Protein AF-A0A959WGI6-F1 (afdb_monomer)

Nearest PDB structures (foldseek):
  8q56-assembly1_A-2  TM=5.974E-01  e=1.767E-02  Salmonella enterica subsp. enterica serovar Typhimurium str. D23580
  8c45-assembly1_A  TM=4.792E-01  e=1.168E-02  Salmonella enterica subsp. enterica serovar Typhimurium str. D23580
  8c45-assembly2_B  TM=5.340E-01  e=5.759E-02  Salmonella enterica subsp. enterica serovar Typhimurium str. D23580
  8cxu-assembly3_C  TM=6.341E-01  e=1.040E-01  Clostridioides difficile 630
  6dxq-assembly1_A  TM=2.602E-01  e=3.395E+00  Sphingobium sp. SYK-6

Secondary structure (DSSP, 8-state):
------------HHHHHTTS--S--PPPHHHHHHHHTTS-GGGGT-TT--EEEEEESS-HHHHHHHHHIIIIITTTT---HHHHHHHIIIIIEEEEESSHHHHHHHHHHHHSSSSTTSTTSSS--SSSSTT--B------B-TTSBBTTT--BGGG---TTS-----TTTTTS-S-GGGTTPPP--

pLDDT: mean 88.5, std 12.28, range [43.28, 98.62]

Structure (mmCIF, N/CA/C/O backbone):
data_AF-A0A959WGI6-F1
#
_entry.id   AF-A0A959WGI6-F1
#
loop_
_atom_site.group_PDB
_atom_site.id
_atom_site.type_symbol
_atom_site.label_atom_id
_atom_site.label_alt_id
_atom_site.label_comp_id
_atom_site.label_asym_id
_atom_site.label_entity_id
_atom_site.label_seq_id
_atom_site.pdbx_PDB_ins_code
_atom_site.Cartn_x
_atom_site.Cartn_y
_atom_site.Cartn_z
_atom_site.occupancy
_atom_site.B_iso_or_equiv
_atom_site.auth_seq_id
_atom_site.auth_comp_id
_atom_site.auth_asym_id
_atom_site.auth_atom_id
_atom_site.pdbx_PDB_model_num
ATOM 1 N N . MET A 1 1 ? -35.295 33.848 7.582 1.00 43.28 1 MET A N 1
ATOM 2 C CA . MET A 1 1 ? -34.590 32.823 6.781 1.00 43.28 1 MET A CA 1
ATOM 3 C C . MET A 1 1 ? -33.101 33.020 7.003 1.00 43.28 1 MET A C 1
ATOM 5 O O . MET A 1 1 ? -32.603 34.093 6.698 1.00 43.28 1 MET A O 1
ATOM 9 N N . SER A 1 2 ? -32.430 32.058 7.640 1.00 48.44 2 SER A N 1
ATOM 10 C CA . SER A 1 2 ? -30.968 32.084 7.795 1.00 48.44 2 SER A CA 1
ATOM 11 C C . SER A 1 2 ? -30.330 31.755 6.438 1.00 48.44 2 SER A C 1
ATOM 13 O O . SER A 1 2 ? -30.816 30.819 5.797 1.00 48.44 2 SER A O 1
ATOM 15 N N . PRO A 1 3 ? -29.300 32.481 5.968 1.00 57.28 3 PRO A N 1
ATOM 16 C CA . PRO A 1 3 ? -28.619 32.123 4.734 1.00 57.28 3 PRO A CA 1
ATOM 17 C C . PRO A 1 3 ? -27.955 30.756 4.913 1.00 57.28 3 PRO A C 1
ATOM 19 O O . PRO A 1 3 ? -27.225 30.529 5.881 1.00 57.28 3 PRO A O 1
ATOM 22 N N . ILE A 1 4 ? -28.208 29.842 3.978 1.00 58.09 4 ILE A N 1
ATOM 23 C CA . ILE A 1 4 ? -27.469 28.585 3.873 1.00 58.09 4 ILE A CA 1
ATOM 24 C C . ILE A 1 4 ? -26.010 28.976 3.611 1.00 58.09 4 ILE A C 1
ATOM 26 O O . ILE A 1 4 ? -25.693 29.520 2.558 1.00 58.09 4 ILE A O 1
ATOM 30 N N . LYS A 1 5 ? -25.125 28.760 4.592 1.00 55.91 5 LYS A N 1
ATOM 31 C CA . LYS A 1 5 ? -23.677 28.863 4.382 1.00 55.91 5 LYS A CA 1
ATOM 32 C C . LYS A 1 5 ? -23.308 27.833 3.319 1.00 55.91 5 LYS A C 1
ATOM 34 O O . LYS A 1 5 ? -23.363 26.636 3.601 1.00 55.91 5 LYS A O 1
ATOM 39 N N . GLU A 1 6 ? -22.934 28.286 2.124 1.00 58.69 6 GLU A N 1
ATOM 40 C CA . GLU A 1 6 ? -22.247 27.439 1.152 1.00 58.69 6 GLU A CA 1
ATOM 41 C C . GLU A 1 6 ? -21.068 26.767 1.863 1.00 58.69 6 GLU A C 1
ATOM 43 O O . GLU A 1 6 ? -20.186 27.433 2.419 1.00 58.69 6 GLU A O 1
ATOM 48 N N . ARG A 1 7 ? -21.077 25.431 1.919 1.00 58.78 7 ARG A N 1
ATOM 49 C CA . ARG A 1 7 ? -19.909 24.677 2.370 1.00 58.78 7 ARG A CA 1
ATOM 50 C C . ARG A 1 7 ? -18.806 24.957 1.357 1.00 58.78 7 ARG A C 1
ATOM 52 O O . ARG A 1 7 ? -18.870 24.474 0.233 1.00 58.78 7 ARG A O 1
ATOM 59 N N . LYS A 1 8 ? -17.815 25.755 1.755 1.00 60.84 8 LYS A N 1
ATOM 60 C CA . LYS A 1 8 ? -16.589 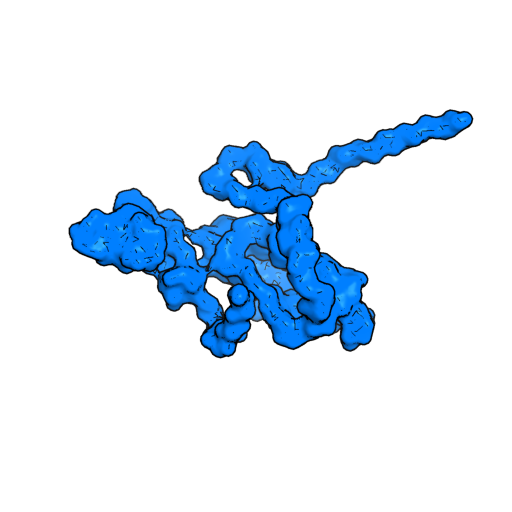25.969 0.982 1.00 60.84 8 LYS A CA 1
ATOM 61 C C . LYS A 1 8 ? -16.004 24.588 0.672 1.00 60.84 8 LYS A C 1
ATOM 63 O O . LYS A 1 8 ? -15.672 23.859 1.605 1.00 60.84 8 LYS A O 1
ATOM 68 N N . HIS A 1 9 ? -15.955 24.208 -0.603 1.00 73.75 9 HIS A N 1
ATOM 69 C CA . HIS A 1 9 ? -15.339 22.951 -1.012 1.00 73.75 9 HIS A CA 1
ATOM 70 C C . HIS A 1 9 ? -13.854 23.009 -0.636 1.00 73.75 9 HIS A C 1
ATOM 72 O O . HIS A 1 9 ? -13.129 23.892 -1.096 1.00 73.75 9 HIS A O 1
ATOM 78 N N . VAL A 1 10 ? -13.438 22.123 0.269 1.00 76.75 10 VAL A N 1
ATOM 79 C CA . VAL A 1 10 ? -12.030 21.894 0.593 1.00 76.75 10 VAL A CA 1
ATOM 80 C C . VAL A 1 10 ? -11.628 20.660 -0.213 1.00 76.75 10 VAL A C 1
ATOM 82 O O . VAL A 1 10 ? -12.142 19.585 0.102 1.00 76.75 10 VAL A O 1
ATOM 85 N N . PRO A 1 11 ? -10.814 20.811 -1.272 1.00 76.75 11 PRO A N 1
ATOM 86 C CA . PRO A 1 11 ? -10.433 19.690 -2.126 1.00 76.75 11 PRO A CA 1
ATOM 87 C C . PRO A 1 11 ? -9.599 18.674 -1.340 1.00 76.75 11 PRO A C 1
ATOM 89 O O . PRO A 1 11 ? -8.846 19.050 -0.433 1.00 76.75 11 PRO A O 1
ATOM 92 N N . ASP A 1 12 ? -9.734 17.388 -1.673 1.00 83.31 12 ASP A N 1
ATOM 93 C CA . ASP A 1 12 ? -8.864 16.353 -1.104 1.00 83.31 12 ASP A CA 1
ATOM 94 C C . ASP A 1 12 ? -7.430 16.602 -1.596 1.00 83.31 12 ASP A C 1
ATOM 96 O O . ASP A 1 12 ? -7.201 16.923 -2.763 1.00 83.31 12 ASP A O 1
ATOM 100 N N . ILE A 1 13 ? -6.434 16.444 -0.723 1.00 83.06 13 ILE A N 1
ATOM 101 C CA . ILE A 1 13 ? -5.033 16.635 -1.110 1.00 83.06 13 ILE A CA 1
ATOM 102 C C . ILE A 1 13 ? -4.627 15.716 -2.273 1.00 83.06 13 ILE A C 1
ATOM 104 O O . ILE A 1 13 ? -3.807 16.109 -3.100 1.00 83.06 13 ILE A O 1
ATOM 108 N N . LEU A 1 14 ? -5.233 14.528 -2.387 1.00 81.19 14 LEU A N 1
ATOM 109 C CA . LEU A 1 14 ? -4.997 13.617 -3.506 1.00 81.19 14 LEU A CA 1
ATOM 110 C C . LEU A 1 14 ? -5.606 14.125 -4.822 1.00 81.19 14 LEU A C 1
ATOM 112 O O . LEU A 1 14 ? -5.062 13.831 -5.884 1.00 81.19 14 LEU A O 1
ATOM 116 N N . GLU A 1 15 ? -6.673 14.929 -4.774 1.00 77.56 15 GLU A N 1
ATOM 117 C CA . GLU A 1 15 ? -7.192 15.633 -5.957 1.00 77.56 15 GLU A CA 1
ATOM 118 C C . GLU A 1 15 ? -6.230 16.741 -6.396 1.00 77.56 15 GLU A C 1
ATOM 120 O O . GLU A 1 15 ? -6.020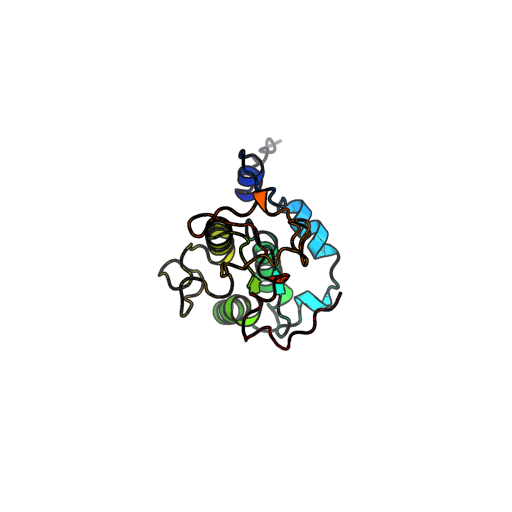 16.938 -7.590 1.00 77.56 15 GLU A O 1
ATOM 125 N N . CYS A 1 16 ? -5.593 17.432 -5.445 1.00 76.38 16 CYS A N 1
ATOM 126 C CA . CYS A 1 16 ? -4.574 18.434 -5.752 1.00 76.38 16 CYS A CA 1
ATOM 127 C C . CYS A 1 16 ? -3.298 17.814 -6.342 1.00 76.38 16 CYS A C 1
ATOM 129 O O . CYS A 1 16 ? -2.725 18.387 -7.265 1.00 76.38 16 CYS A O 1
ATOM 131 N N . LEU A 1 17 ? -2.861 16.646 -5.852 1.00 70.56 17 LEU A N 1
ATOM 132 C CA . LEU A 1 17 ? -1.713 15.926 -6.422 1.00 70.56 17 LEU A CA 1
ATOM 133 C C . LEU A 1 17 ? -1.952 15.536 -7.884 1.00 70.56 17 LEU A C 1
ATOM 135 O O . LEU A 1 17 ? -1.034 15.645 -8.688 1.00 70.56 17 LEU A O 1
ATOM 139 N N . ALA A 1 18 ? -3.183 15.157 -8.241 1.00 64.81 18 ALA A N 1
ATOM 140 C CA . ALA A 1 18 ? -3.557 14.844 -9.621 1.00 64.81 18 ALA A CA 1
ATOM 141 C C . ALA A 1 18 ? -3.440 16.032 -10.586 1.00 64.81 18 ALA A C 1
ATOM 143 O O . ALA A 1 18 ? -3.401 15.840 -11.797 1.00 64.81 18 ALA A O 1
ATOM 144 N N . GLN A 1 19 ? -3.410 17.258 -10.060 1.00 61.88 19 GLN A N 1
ATOM 145 C CA . GLN A 1 19 ? -3.314 18.487 -10.848 1.00 61.88 19 GLN A CA 1
ATOM 146 C C . GLN A 1 19 ? -1.874 19.000 -10.982 1.00 61.88 19 GLN A C 1
ATOM 148 O O . GLN A 1 19 ? -1.639 19.977 -11.694 1.00 61.88 19 GLN A O 1
ATOM 153 N N . LEU A 1 20 ? -0.907 18.375 -10.303 1.00 64.38 20 LEU A N 1
ATOM 154 C CA . LEU A 1 20 ? 0.506 18.704 -10.456 1.00 64.38 20 LEU A CA 1
ATOM 155 C C . LEU A 1 20 ? 1.050 18.100 -11.753 1.00 64.38 20 LEU A C 1
ATOM 157 O O . LEU A 1 20 ? 0.663 17.009 -12.159 1.00 64.38 20 LEU A O 1
ATOM 161 N N . SER A 1 21 ? 1.972 18.808 -12.408 1.00 55.66 21 SER A N 1
ATOM 162 C CA . SER A 1 21 ? 2.694 18.269 -13.561 1.00 55.66 21 SER A CA 1
ATOM 163 C C . SER A 1 21 ? 3.649 17.169 -13.096 1.00 55.66 21 SER A C 1
ATOM 165 O O . SER A 1 21 ? 4.752 17.453 -12.634 1.00 55.66 21 SER A O 1
ATOM 167 N N . SER A 1 22 ? 3.205 15.923 -13.198 1.00 67.12 22 SER A N 1
ATOM 168 C CA . SER A 1 22 ? 4.005 14.723 -12.968 1.00 67.12 22 SER A CA 1
ATOM 169 C C . SER A 1 22 ? 3.782 13.718 -14.090 1.00 67.12 22 SER A C 1
ATOM 171 O O . SER A 1 22 ? 2.708 13.688 -14.686 1.00 67.12 22 SER A O 1
ATOM 173 N N . ASP A 1 23 ? 4.768 12.850 -14.316 1.00 68.75 23 ASP A N 1
ATOM 174 C CA . ASP A 1 23 ? 4.607 11.666 -15.175 1.00 68.75 23 ASP A CA 1
ATOM 175 C C . ASP A 1 23 ? 3.624 10.647 -14.556 1.00 68.75 23 ASP A C 1
ATOM 177 O O . ASP A 1 23 ? 3.128 9.742 -15.223 1.00 68.75 23 ASP A O 1
ATOM 181 N N . GLU A 1 24 ? 3.304 10.823 -13.270 1.00 77.06 24 GLU A N 1
ATOM 182 C CA . GLU A 1 24 ? 2.307 10.050 -12.544 1.00 77.06 24 GLU A CA 1
ATOM 183 C C . GLU A 1 24 ? 0.892 10.571 -12.793 1.00 77.06 24 GLU A C 1
ATOM 185 O O . GLU A 1 24 ? 0.613 11.759 -12.620 1.00 77.06 24 GLU A O 1
ATOM 190 N N . VAL A 1 25 ? -0.028 9.656 -13.105 1.00 78.12 25 VAL A N 1
ATOM 191 C CA . VAL A 1 25 ? -1.468 9.929 -13.197 1.00 78.12 25 VAL A CA 1
ATOM 192 C C . VAL A 1 25 ? -2.162 9.264 -12.004 1.00 78.12 25 VAL A C 1
ATOM 194 O O . VAL A 1 25 ? -2.453 8.064 -12.056 1.00 78.12 25 VAL A O 1
ATOM 197 N N . PRO A 1 26 ? -2.385 9.981 -10.887 1.00 80.44 26 PRO A N 1
ATOM 198 C CA . PRO A 1 26 ? -3.047 9.403 -9.726 1.00 80.44 26 PRO A CA 1
ATOM 199 C C . PRO A 1 26 ? -4.563 9.308 -9.937 1.00 80.44 26 PRO A C 1
ATOM 201 O O . PRO A 1 26 ? -5.208 10.217 -10.462 1.00 80.44 26 PRO A O 1
ATOM 204 N N . THR A 1 27 ? -5.146 8.209 -9.465 1.00 85.38 27 THR A N 1
ATOM 205 C CA . THR A 1 27 ? -6.595 7.993 -9.468 1.00 85.38 27 THR A CA 1
ATOM 206 C C . THR A 1 27 ? -7.281 8.954 -8.484 1.00 85.38 27 THR A C 1
ATOM 208 O O . THR A 1 27 ? -6.894 8.995 -7.312 1.00 85.38 27 THR A O 1
ATOM 211 N N . PRO A 1 28 ? -8.315 9.710 -8.900 1.00 89.56 28 PRO A N 1
ATOM 212 C CA . PRO A 1 28 ? -9.076 10.555 -7.984 1.00 89.56 28 PRO A CA 1
ATOM 213 C C . PRO A 1 28 ? -9.810 9.734 -6.906 1.00 89.56 28 PRO A C 1
ATOM 215 O O . PRO A 1 28 ? -10.327 8.659 -7.222 1.00 89.56 28 PRO A O 1
ATOM 218 N N . PRO A 1 29 ? -9.966 10.242 -5.665 1.00 91.31 29 PRO A N 1
ATOM 219 C CA . PRO A 1 29 ? -10.659 9.527 -4.586 1.00 91.31 29 PRO A CA 1
ATOM 220 C C . PRO A 1 29 ? -12.083 9.084 -4.925 1.00 91.31 29 PRO A C 1
ATOM 222 O O . PRO A 1 29 ? -12.511 8.012 -4.500 1.00 91.31 29 PRO A O 1
ATOM 225 N N . LYS A 1 30 ? -12.816 9.891 -5.702 1.00 92.44 30 LYS A N 1
ATOM 226 C CA . LYS A 1 30 ? -14.159 9.533 -6.168 1.00 92.44 30 LYS A CA 1
ATOM 227 C C . LYS A 1 30 ? -14.129 8.284 -7.050 1.00 92.44 30 LYS A C 1
ATOM 229 O O . LYS A 1 30 ? -14.847 7.340 -6.766 1.00 92.44 30 LYS A O 1
ATOM 234 N N . LEU A 1 31 ? -13.258 8.263 -8.061 1.00 93.75 31 LEU A N 1
ATOM 235 C CA . LEU A 1 31 ? -13.136 7.124 -8.971 1.00 93.75 31 LEU A CA 1
ATOM 236 C C . LEU A 1 31 ? -12.668 5.863 -8.233 1.00 93.75 31 LEU A C 1
ATOM 238 O O . LEU A 1 31 ? -13.173 4.779 -8.499 1.00 93.75 31 LEU A O 1
ATOM 242 N N . ALA A 1 32 ? -11.745 6.004 -7.276 1.00 95.56 32 ALA A N 1
ATOM 243 C CA . ALA A 1 32 ? -11.327 4.883 -6.441 1.00 95.56 32 ALA A CA 1
ATOM 244 C C . ALA A 1 32 ? -12.509 4.295 -5.651 1.00 95.56 32 ALA A C 1
ATOM 246 O O . ALA A 1 32 ? -12.674 3.081 -5.621 1.00 95.56 32 ALA A O 1
ATOM 247 N N . ASN A 1 33 ? -13.361 5.140 -5.060 1.00 96.69 33 ASN A N 1
ATOM 248 C CA . ASN A 1 33 ? -14.569 4.675 -4.377 1.00 96.69 33 ASN A CA 1
ATOM 249 C C . ASN A 1 33 ? -15.576 4.032 -5.340 1.00 96.69 33 ASN A C 1
ATOM 251 O O . ASN A 1 33 ? -16.039 2.939 -5.040 1.00 96.69 33 ASN A O 1
ATOM 255 N N . ASP A 1 34 ? -15.832 4.645 -6.502 1.00 97.50 34 ASP A N 1
ATOM 256 C CA . ASP A 1 34 ? -16.738 4.095 -7.521 1.00 97.50 34 ASP A CA 1
ATOM 257 C C . ASP A 1 34 ? -16.297 2.679 -7.958 1.00 97.50 34 ASP A C 1
ATOM 259 O O . ASP A 1 34 ? -17.134 1.815 -8.197 1.00 97.50 34 ASP A O 1
ATOM 263 N N . MET A 1 35 ? -14.984 2.416 -8.036 1.00 97.00 35 MET A N 1
ATOM 264 C CA . MET A 1 35 ? -14.441 1.082 -8.331 1.00 97.00 35 MET A CA 1
ATOM 265 C C . MET A 1 35 ? -14.587 0.105 -7.158 1.00 97.00 35 MET A C 1
ATOM 267 O O . MET A 1 35 ? -14.955 -1.047 -7.371 1.00 97.00 35 MET A O 1
ATOM 271 N N . LEU A 1 36 ? -14.303 0.540 -5.926 1.00 97.25 36 LEU A N 1
ATOM 272 C CA . LEU A 1 36 ? -14.446 -0.305 -4.734 1.00 97.25 36 LEU A CA 1
ATOM 273 C C . LEU A 1 36 ? -15.915 -0.668 -4.455 1.00 97.25 36 LEU A C 1
ATOM 275 O O . LEU A 1 36 ? -16.179 -1.729 -3.901 1.00 97.25 36 LEU A O 1
ATOM 279 N N . ASP A 1 37 ? -16.867 0.172 -4.866 1.00 97.12 37 ASP A N 1
ATOM 280 C CA . ASP A 1 37 ? -18.311 -0.092 -4.762 1.00 97.12 37 ASP A CA 1
ATOM 281 C C . ASP A 1 37 ? -18.798 -1.219 -5.689 1.00 97.12 37 ASP A C 1
ATOM 283 O O . ASP A 1 37 ? -19.922 -1.691 -5.537 1.00 97.12 37 ASP A O 1
ATOM 287 N N . LEU A 1 38 ? -17.970 -1.672 -6.640 1.00 97.06 38 LEU A N 1
ATOM 288 C CA . LEU A 1 38 ? -18.285 -2.818 -7.499 1.00 97.06 38 LEU A CA 1
ATOM 289 C C . LEU A 1 38 ? -17.991 -4.167 -6.829 1.00 97.06 38 LEU A C 1
ATOM 291 O O . LEU A 1 38 ? -18.422 -5.200 -7.341 1.00 97.06 38 LEU A O 1
ATOM 295 N N . LEU A 1 39 ? -17.230 -4.174 -5.730 1.00 96.12 39 LEU A N 1
ATOM 296 C CA . LEU A 1 39 ? -16.870 -5.403 -5.029 1.00 96.12 39 LEU A CA 1
ATOM 297 C C . LEU A 1 39 ? -18.060 -5.942 -4.214 1.00 96.12 39 LEU A C 1
ATOM 299 O O . LEU A 1 39 ? -18.820 -5.141 -3.668 1.00 96.12 39 LEU A O 1
ATOM 303 N N . PRO A 1 40 ? -18.217 -7.275 -4.087 1.00 96.19 40 PRO A N 1
ATOM 304 C CA . PRO A 1 40 ? -19.294 -7.872 -3.295 1.00 96.19 40 PRO A CA 1
ATOM 305 C C . PRO A 1 40 ? -19.261 -7.427 -1.827 1.00 96.19 40 PRO A C 1
ATOM 307 O O . PRO A 1 40 ? -18.189 -7.338 -1.237 1.00 96.19 40 PRO A O 1
ATOM 310 N N . ASP A 1 41 ? -20.419 -7.189 -1.206 1.00 94.62 41 ASP A N 1
ATOM 311 C CA . ASP A 1 41 ? -20.502 -6.635 0.157 1.00 94.62 41 ASP A CA 1
ATOM 312 C C . ASP A 1 41 ? -19.781 -7.487 1.219 1.00 94.62 41 ASP A C 1
ATOM 314 O O . ASP A 1 41 ? -19.271 -6.961 2.213 1.00 94.62 41 ASP A O 1
ATOM 318 N N . GLU A 1 42 ? -19.733 -8.806 1.029 1.00 95.88 42 GLU A N 1
ATOM 319 C CA . GLU A 1 42 ? -19.108 -9.757 1.947 1.00 95.88 42 GLU A CA 1
ATOM 320 C C . GLU A 1 42 ? -17.611 -9.509 2.162 1.00 95.88 42 GLU A C 1
ATOM 322 O O . GLU A 1 42 ? -17.124 -9.718 3.276 1.00 95.88 42 GLU A O 1
ATOM 327 N N . VAL A 1 43 ? -16.894 -8.988 1.159 1.00 96.88 43 VAL A N 1
ATOM 328 C CA . VAL A 1 43 ? -15.438 -8.778 1.254 1.00 96.88 43 VAL A CA 1
ATOM 329 C C . VAL A 1 43 ? -15.078 -7.751 2.328 1.00 96.88 43 VAL A C 1
ATOM 331 O O . VAL A 1 43 ? -13.989 -7.779 2.893 1.00 96.88 43 VAL A O 1
ATOM 334 N N . TRP A 1 44 ? -16.002 -6.839 2.649 1.00 98.00 44 TRP A N 1
ATOM 335 C CA . TRP A 1 44 ? -15.791 -5.804 3.660 1.00 98.00 44 TRP A CA 1
ATOM 336 C C . TRP A 1 44 ? -15.941 -6.324 5.092 1.00 98.00 44 TRP A C 1
ATOM 338 O O . TRP A 1 44 ? -15.595 -5.609 6.033 1.00 98.00 44 TRP A O 1
ATOM 348 N N . ARG A 1 45 ? -16.470 -7.541 5.268 1.00 97.62 45 ARG A N 1
ATOM 349 C CA . ARG A 1 45 ? -16.756 -8.152 6.576 1.00 97.62 45 ARG A CA 1
ATOM 350 C C . ARG A 1 45 ? -15.844 -9.328 6.910 1.00 97.62 45 ARG A C 1
ATOM 352 O O . ARG A 1 45 ? -15.900 -9.813 8.038 1.00 97.62 45 ARG A O 1
ATOM 359 N N . ASP A 1 46 ? -15.026 -9.774 5.963 1.00 97.69 46 ASP A N 1
ATOM 360 C CA . ASP A 1 46 ? -14.086 -10.872 6.158 1.00 97.69 46 ASP A CA 1
ATOM 361 C C . ASP A 1 46 ? -12.729 -10.338 6.670 1.00 97.69 46 ASP A C 1
ATOM 363 O O . ASP A 1 46 ? -12.029 -9.619 5.948 1.00 97.69 46 ASP A O 1
ATOM 367 N N . PRO A 1 47 ? -12.346 -10.636 7.926 1.00 97.81 47 PRO A N 1
ATOM 368 C CA . PRO A 1 47 ? -11.091 -10.175 8.513 1.00 97.81 47 PRO A CA 1
ATOM 369 C C . PRO A 1 47 ? -9.861 -10.934 7.998 1.00 97.81 47 PRO A C 1
ATOM 371 O O . PRO A 1 47 ? -8.743 -10.487 8.259 1.00 97.81 47 PRO A O 1
ATOM 374 N N . ASP A 1 48 ? -10.039 -12.064 7.313 1.00 95.81 48 ASP A N 1
ATOM 375 C CA . ASP A 1 48 ? -8.947 -12.925 6.856 1.00 95.81 48 ASP A CA 1
ATOM 376 C C . ASP A 1 48 ? -8.498 -12.580 5.423 1.00 95.81 48 ASP A C 1
ATOM 378 O O . ASP A 1 48 ? -7.445 -13.041 4.968 1.00 95.81 48 ASP A O 1
ATOM 382 N N . LEU A 1 49 ? -9.249 -11.721 4.720 1.00 95.75 49 LEU A N 1
ATOM 383 C CA . LEU A 1 49 ? -8.876 -11.228 3.397 1.00 95.75 49 LEU A CA 1
ATOM 384 C C . LEU A 1 49 ? -7.673 -10.281 3.434 1.00 95.75 49 LEU A C 1
ATOM 386 O O . LEU A 1 49 ? -7.534 -9.410 4.299 1.00 95.75 49 LEU A O 1
ATOM 390 N N . LYS A 1 50 ? -6.841 -10.402 2.398 1.00 94.62 50 LYS A N 1
ATOM 391 C CA . LYS A 1 50 ? -5.716 -9.509 2.118 1.00 94.62 50 LYS A CA 1
ATOM 392 C C . LYS A 1 50 ? -6.023 -8.660 0.890 1.00 94.62 50 LYS A C 1
ATOM 394 O O . LYS A 1 50 ? -6.470 -9.158 -0.136 1.00 94.62 50 LYS A O 1
ATOM 399 N N . TRP A 1 51 ? -5.734 -7.375 1.003 1.00 95.62 51 TRP A N 1
ATOM 400 C CA . TRP A 1 51 ? -5.937 -6.356 -0.011 1.00 95.62 51 TRP A CA 1
ATOM 401 C C . TRP A 1 51 ? -4.587 -5.922 -0.555 1.00 95.62 51 TRP A C 1
ATOM 403 O O . TRP A 1 51 ? -3.726 -5.488 0.214 1.00 95.62 51 TRP A O 1
ATOM 413 N N . LEU A 1 52 ? -4.415 -6.017 -1.872 1.00 94.56 52 LEU A N 1
ATOM 414 C CA . LEU A 1 52 ? -3.183 -5.638 -2.550 1.00 94.56 52 LEU A CA 1
ATOM 415 C C . LEU A 1 52 ? -3.436 -4.529 -3.577 1.00 94.56 52 LEU A C 1
ATOM 417 O O . LEU A 1 52 ? -4.263 -4.688 -4.469 1.00 94.56 52 LEU A O 1
ATOM 421 N N . ASP A 1 53 ? -2.661 -3.447 -3.493 1.00 94.69 53 ASP A N 1
ATOM 422 C CA . ASP A 1 53 ? -2.459 -2.501 -4.599 1.00 94.69 53 ASP A CA 1
ATOM 423 C C . ASP A 1 53 ? -1.033 -2.681 -5.158 1.00 94.69 53 ASP A C 1
ATOM 425 O O . ASP A 1 53 ? -0.074 -2.136 -4.595 1.00 94.69 53 ASP A O 1
ATOM 429 N N . PRO A 1 54 ? -0.851 -3.475 -6.231 1.00 92.00 54 PRO A N 1
ATOM 430 C CA . PRO A 1 54 ? 0.473 -3.853 -6.727 1.00 92.00 54 PRO A CA 1
ATOM 431 C C . PRO A 1 54 ? 1.220 -2.710 -7.429 1.00 92.00 54 PRO A C 1
ATOM 433 O O . PRO A 1 54 ? 2.399 -2.855 -7.739 1.00 92.00 54 PRO A O 1
ATOM 436 N N . CYS A 1 55 ? 0.541 -1.593 -7.697 1.00 90.81 55 CYS A N 1
ATOM 437 C CA . CYS A 1 55 ? 1.068 -0.459 -8.452 1.00 90.81 55 CYS A CA 1
ATOM 438 C C . CYS A 1 55 ? 0.703 0.857 -7.747 1.00 90.81 55 CYS A C 1
ATOM 440 O O . CYS A 1 55 ? 0.297 1.836 -8.389 1.00 90.81 55 CYS A O 1
ATOM 442 N N . SER A 1 56 ? 0.811 0.864 -6.417 1.00 93.81 56 SER A N 1
ATOM 443 C CA . SER A 1 56 ? 0.345 1.950 -5.567 1.00 93.81 56 SER A CA 1
ATOM 444 C C . SER A 1 56 ? 1.139 3.226 -5.821 1.00 93.81 56 SER A C 1
ATOM 446 O O . SER A 1 56 ? 2.333 3.326 -5.540 1.00 93.81 56 SER A O 1
ATOM 448 N N . LYS A 1 57 ? 0.442 4.245 -6.324 1.00 93.00 57 LYS A N 1
ATOM 449 C CA . LYS A 1 57 ? 0.998 5.585 -6.537 1.00 93.00 57 LYS A CA 1
ATOM 450 C C . LYS A 1 57 ? 0.761 6.469 -5.318 1.00 93.00 57 LYS A C 1
ATOM 452 O O . LYS A 1 57 ? 1.618 6.651 -4.462 1.00 93.00 57 LYS A O 1
ATOM 457 N N . SER A 1 58 ? -0.449 7.013 -5.225 1.00 94.44 58 SER A N 1
ATOM 458 C CA . SER A 1 58 ? -0.861 7.891 -4.130 1.00 94.44 58 SER A CA 1
ATOM 459 C C . SER A 1 58 ? -1.293 7.134 -2.873 1.00 94.44 58 SER A C 1
ATOM 461 O O . SER A 1 58 ? -1.484 7.766 -1.836 1.00 94.44 58 SER A O 1
ATOM 463 N N . GLY A 1 59 ? -1.482 5.811 -2.948 1.00 96.06 59 GLY A N 1
ATOM 464 C CA . GLY A 1 59 ? -2.087 5.003 -1.885 1.00 96.06 59 GLY A CA 1
ATOM 465 C C . GLY A 1 59 ? -3.602 5.175 -1.746 1.00 96.06 59 GLY A C 1
ATOM 466 O O . GLY A 1 59 ? -4.159 4.805 -0.715 1.00 96.06 59 GLY A O 1
ATOM 467 N N . VAL A 1 60 ? -4.282 5.764 -2.741 1.00 96.88 60 VAL A N 1
ATOM 468 C CA . VAL A 1 60 ? -5.714 6.097 -2.648 1.00 96.88 60 VAL A CA 1
ATOM 469 C C . VAL A 1 60 ? -6.599 4.868 -2.445 1.00 96.88 60 VAL A C 1
ATOM 471 O O . VAL A 1 60 ? -7.441 4.895 -1.554 1.00 96.88 60 VAL A O 1
ATOM 474 N N . PHE A 1 61 ? -6.387 3.776 -3.187 1.00 97.88 61 PHE A N 1
ATOM 475 C CA . PHE A 1 61 ? -7.187 2.558 -3.023 1.00 97.88 61 PHE A CA 1
ATOM 476 C C . PHE A 1 61 ? -7.021 1.983 -1.621 1.00 97.88 61 PHE A C 1
ATOM 478 O O . PHE A 1 61 ? -8.007 1.802 -0.912 1.00 97.88 61 PHE A O 1
ATOM 485 N N . LEU A 1 62 ? -5.774 1.805 -1.177 1.00 98.31 62 LEU A N 1
ATOM 486 C CA . LEU A 1 62 ? -5.463 1.308 0.164 1.00 98.31 62 LEU A CA 1
ATOM 487 C C . LEU A 1 62 ? -6.071 2.193 1.263 1.00 98.31 62 LEU A C 1
ATOM 489 O O . LEU A 1 62 ? -6.629 1.677 2.229 1.00 98.31 62 LEU A O 1
ATOM 493 N N . ARG A 1 63 ? -6.030 3.524 1.111 1.00 97.94 63 ARG A N 1
ATOM 494 C CA . ARG A 1 63 ? -6.658 4.471 2.048 1.00 97.94 63 ARG A CA 1
ATOM 495 C C . ARG A 1 63 ? -8.169 4.278 2.132 1.00 97.94 63 ARG A C 1
ATOM 497 O O . ARG A 1 63 ? -8.719 4.260 3.233 1.00 97.94 63 ARG A O 1
ATOM 504 N N . GLU A 1 64 ? -8.845 4.181 0.992 1.00 98.19 64 GLU A N 1
ATOM 505 C CA . GLU A 1 64 ? -10.301 4.027 0.959 1.00 98.19 64 GLU A CA 1
ATOM 506 C C . GLU A 1 64 ? -10.739 2.641 1.464 1.00 98.19 64 GLU A C 1
ATOM 508 O O . GLU A 1 64 ? -11.700 2.563 2.230 1.00 98.19 64 GLU A O 1
ATOM 513 N N . ILE A 1 65 ? -9.982 1.578 1.166 1.00 98.62 65 ILE A N 1
ATOM 514 C CA . ILE A 1 65 ? -10.176 0.234 1.739 1.00 98.62 65 ILE A CA 1
ATOM 515 C C . ILE A 1 65 ? -10.046 0.278 3.266 1.00 98.62 65 ILE A C 1
ATOM 517 O O . ILE A 1 65 ? -10.957 -0.146 3.978 1.00 98.62 65 ILE A O 1
ATOM 521 N N . VAL A 1 66 ? -8.956 0.856 3.791 1.00 98.56 66 VAL A N 1
ATOM 522 C CA . VAL A 1 66 ? -8.746 1.014 5.242 1.00 98.56 66 VAL A CA 1
ATOM 523 C C . VAL A 1 66 ? -9.924 1.730 5.889 1.00 98.56 66 VAL A C 1
ATOM 525 O O . VAL A 1 66 ? -10.384 1.303 6.945 1.00 98.56 66 VAL A O 1
ATOM 528 N N . LYS A 1 67 ? -10.426 2.812 5.280 1.00 98.19 67 LYS A N 1
ATOM 529 C CA . LYS A 1 67 ? -11.575 3.560 5.811 1.00 98.19 67 LYS A CA 1
ATOM 530 C C . LYS A 1 67 ? -12.818 2.673 5.917 1.00 98.19 67 LYS A C 1
ATOM 532 O O . LYS A 1 67 ? -13.424 2.641 6.987 1.00 98.19 67 LYS A O 1
ATOM 537 N N . ARG A 1 68 ? -13.161 1.930 4.859 1.00 98.31 68 ARG A N 1
ATOM 538 C CA . ARG A 1 68 ? -14.321 1.020 4.839 1.00 98.31 68 ARG A CA 1
ATOM 539 C C . ARG A 1 68 ? -14.208 -0.051 5.924 1.00 98.31 68 ARG A C 1
ATOM 541 O O . ARG A 1 68 ? -15.107 -0.175 6.754 1.00 98.31 68 ARG A O 1
ATOM 548 N N . LEU A 1 69 ? -13.073 -0.750 5.993 1.00 98.62 69 LEU A N 1
ATOM 549 C CA . LEU A 1 69 ? -12.834 -1.809 6.982 1.00 98.62 69 LEU A CA 1
ATOM 550 C C . LEU A 1 69 ? -12.831 -1.274 8.423 1.00 98.62 69 LEU A C 1
ATOM 552 O O . LEU A 1 69 ? -13.419 -1.875 9.324 1.00 98.62 69 LEU A O 1
ATOM 556 N N . LEU A 1 70 ? -12.166 -0.139 8.662 1.00 98.38 70 LEU A N 1
ATOM 557 C CA . LEU A 1 70 ? -11.919 0.374 10.009 1.00 98.38 70 LEU A CA 1
ATOM 558 C C . LEU A 1 70 ? -13.155 1.003 10.649 1.00 98.38 70 LEU A C 1
ATOM 560 O O . LEU A 1 70 ? -13.300 0.903 11.870 1.00 98.38 70 LEU A O 1
ATOM 564 N N . PHE A 1 71 ? -14.005 1.683 9.880 1.00 97.69 71 PHE A N 1
ATOM 565 C CA . PHE A 1 71 ? -15.136 2.434 10.431 1.00 97.69 71 PHE A CA 1
ATOM 566 C C . PHE A 1 71 ? -16.472 1.705 10.334 1.00 97.69 71 PHE A C 1
ATOM 568 O O . PHE A 1 71 ? -17.355 2.014 11.131 1.00 97.69 71 PHE A O 1
ATOM 575 N N . GLU A 1 72 ? -16.606 0.743 9.420 1.00 96.44 72 GLU A N 1
ATOM 576 C CA . GLU A 1 72 ? -17.880 0.067 9.155 1.00 96.44 72 GLU A CA 1
ATOM 577 C C . GLU A 1 72 ? -17.701 -1.453 9.068 1.00 96.44 72 GLU A C 1
ATOM 579 O O . GLU A 1 72 ? -18.261 -2.181 9.885 1.00 96.44 72 GLU A O 1
ATOM 584 N N . GLY A 1 73 ? -16.859 -1.926 8.145 1.00 97.75 73 GLY A N 1
ATOM 585 C CA . GLY A 1 73 ? -16.775 -3.334 7.750 1.00 97.75 73 GLY A CA 1
ATOM 586 C C . GLY A 1 73 ? -16.471 -4.315 8.884 1.00 97.75 73 GLY A C 1
ATOM 587 O O . GLY A 1 73 ? -17.181 -5.302 9.057 1.00 97.75 73 GLY A O 1
ATOM 588 N N . LEU A 1 74 ? -15.460 -4.019 9.708 1.00 98.62 74 LEU A N 1
ATOM 589 C CA . LEU A 1 74 ? -14.977 -4.936 10.751 1.00 98.62 74 LEU A CA 1
ATOM 590 C C . LEU A 1 74 ? -15.355 -4.510 12.177 1.00 98.62 74 LEU A C 1
ATOM 592 O O . LEU A 1 74 ? -14.753 -4.975 13.149 1.00 98.62 74 LEU A O 1
ATOM 596 N N . VAL A 1 75 ? -16.328 -3.604 12.333 1.00 98.38 75 VAL A N 1
ATOM 597 C CA . VAL A 1 75 ? -16.698 -3.066 13.653 1.00 98.38 75 VAL A CA 1
ATOM 598 C C . VAL A 1 75 ? -17.267 -4.133 14.581 1.00 98.38 75 VAL A C 1
ATOM 600 O O . VAL A 1 75 ? -16.939 -4.139 15.767 1.00 98.38 75 VAL A O 1
ATOM 603 N N . GLU A 1 76 ? -18.096 -5.025 14.044 1.00 97.88 76 GLU A N 1
ATOM 604 C CA . GLU A 1 76 ? -18.715 -6.110 14.810 1.00 97.88 76 GLU A CA 1
ATOM 605 C C . GLU A 1 76 ? -17.720 -7.235 15.125 1.00 97.88 76 GLU A C 1
ATOM 607 O O . GLU A 1 76 ? -17.774 -7.807 16.212 1.00 97.88 76 GLU A O 1
ATOM 612 N N . TRP A 1 77 ? -16.787 -7.510 14.207 1.00 98.56 77 TRP A N 1
ATOM 613 C CA . TRP A 1 77 ? -15.757 -8.537 14.376 1.00 98.56 77 TRP A CA 1
ATOM 614 C C . TRP A 1 77 ? -14.764 -8.191 15.496 1.00 98.56 77 TRP A C 1
ATOM 616 O O . TRP A 1 77 ? -14.525 -9.006 16.385 1.00 98.56 77 TRP A O 1
ATOM 626 N N . GLU A 1 78 ? -14.221 -6.969 15.498 1.00 98.38 78 GLU A N 1
ATOM 627 C CA . GLU A 1 78 ? -13.350 -6.473 16.571 1.00 98.38 78 GLU A CA 1
ATOM 628 C C . GLU A 1 78 ? -13.804 -5.071 17.012 1.00 98.38 78 GLU A C 1
ATOM 630 O O . GLU A 1 78 ? -13.414 -4.051 16.422 1.00 98.38 78 GLU A O 1
ATOM 635 N N . PRO A 1 79 ? -14.630 -4.986 18.071 1.00 98.31 79 PRO A N 1
ATOM 636 C CA . PRO A 1 79 ? -15.128 -3.714 18.588 1.00 98.31 79 PRO A CA 1
ATOM 637 C C . PRO A 1 79 ? -14.027 -2.802 19.146 1.00 98.31 79 PRO A C 1
ATOM 639 O O . PRO A 1 79 ? -14.193 -1.578 19.174 1.00 98.31 79 PRO A O 1
ATOM 642 N N . ASN A 1 80 ? -12.887 -3.352 19.589 1.00 98.50 80 ASN A N 1
ATOM 643 C CA . ASN A 1 80 ? -11.774 -2.543 20.066 1.00 98.50 80 ASN A CA 1
ATOM 644 C C . ASN A 1 80 ? -11.064 -1.861 18.891 1.00 98.50 80 ASN A C 1
ATOM 646 O O . ASN A 1 80 ? -10.271 -2.471 18.176 1.00 98.50 80 ASN A O 1
ATOM 650 N N . PHE A 1 81 ? -11.268 -0.548 18.762 1.00 98.25 81 PHE A N 1
ATOM 651 C CA . PHE A 1 81 ? -10.687 0.253 17.683 1.00 98.25 81 PHE A CA 1
ATOM 652 C C . PHE A 1 81 ? -9.173 0.059 17.509 1.00 98.25 81 PHE A C 1
ATOM 654 O O . PHE A 1 81 ? -8.695 -0.013 16.381 1.00 98.25 81 PHE A O 1
ATOM 661 N N . LYS A 1 82 ? -8.402 -0.031 18.603 1.00 97.94 82 LYS A N 1
ATOM 662 C CA . LYS A 1 82 ? -6.941 -0.166 18.514 1.00 97.94 82 LYS A CA 1
ATOM 663 C C . LYS A 1 82 ? -6.540 -1.528 17.955 1.00 97.94 82 LYS A C 1
ATOM 665 O O . LYS A 1 82 ? -5.694 -1.558 17.068 1.00 97.94 82 LYS A O 1
ATOM 670 N N . LYS A 1 83 ? -7.163 -2.610 18.435 1.00 98.44 83 LYS A N 1
ATOM 671 C CA . LYS A 1 83 ? -6.911 -3.972 17.938 1.00 98.44 83 LYS A CA 1
ATOM 672 C C . LYS A 1 83 ? -7.356 -4.132 16.488 1.00 98.44 83 LYS A C 1
ATOM 674 O O . LYS A 1 83 ? -6.585 -4.629 15.678 1.00 98.44 83 LYS A O 1
ATOM 679 N N . ARG A 1 84 ? -8.544 -3.622 16.141 1.00 98.50 84 ARG A N 1
ATOM 680 C CA . ARG A 1 84 ? -9.063 -3.635 14.766 1.00 98.50 84 ARG A CA 1
ATOM 681 C C . ARG A 1 84 ? -8.132 -2.906 13.809 1.00 98.50 84 ARG A C 1
ATOM 683 O O . ARG A 1 84 ? -7.765 -3.437 12.771 1.00 98.50 84 ARG A O 1
ATOM 690 N N . ARG A 1 85 ? -7.716 -1.694 14.184 1.00 98.44 85 ARG A N 1
ATOM 691 C CA . ARG A 1 85 ? -6.740 -0.906 13.429 1.00 98.44 85 ARG A CA 1
ATOM 692 C C . ARG A 1 85 ? -5.437 -1.677 13.248 1.00 98.44 85 ARG A C 1
ATOM 694 O O . ARG A 1 85 ? -4.934 -1.750 12.138 1.00 98.44 85 ARG A O 1
ATOM 701 N N . GLU A 1 86 ? -4.895 -2.246 14.318 1.00 98.19 86 GLU A N 1
ATOM 702 C CA . GLU A 1 86 ? -3.657 -3.017 14.242 1.00 98.19 86 GLU A CA 1
ATOM 703 C C . GLU A 1 86 ? -3.775 -4.219 13.298 1.00 98.19 86 GLU A C 1
ATOM 705 O O . GLU A 1 86 ? -2.907 -4.387 12.446 1.00 98.19 86 GLU A O 1
ATOM 710 N N . HIS A 1 87 ? -4.876 -4.973 13.367 1.00 98.44 87 HIS A N 1
ATOM 711 C CA . HIS A 1 87 ? -5.142 -6.082 12.450 1.00 98.44 87 HIS A CA 1
ATOM 712 C C . HIS A 1 87 ? -5.231 -5.630 10.991 1.00 98.44 87 HIS A C 1
ATOM 714 O O . HIS A 1 87 ? -4.508 -6.157 10.154 1.00 98.44 87 HIS A O 1
ATOM 720 N N . ILE A 1 88 ? -6.049 -4.612 10.694 1.00 98.62 88 ILE A N 1
ATOM 721 C CA . ILE A 1 88 ? -6.229 -4.102 9.326 1.00 98.62 88 ILE A CA 1
ATOM 722 C C . ILE A 1 88 ? -4.876 -3.707 8.730 1.00 98.62 88 ILE A C 1
ATOM 724 O O . ILE A 1 88 ? -4.481 -4.204 7.680 1.00 98.62 88 ILE A O 1
ATOM 728 N N . PHE A 1 89 ? -4.127 -2.843 9.415 1.00 98.06 89 PHE A N 1
ATOM 729 C CA . PHE A 1 89 ? -2.881 -2.316 8.864 1.00 98.06 89 PHE A CA 1
ATOM 730 C C . PHE A 1 89 ? -1.778 -3.372 8.740 1.00 98.06 89 PHE A C 1
ATOM 732 O O . PHE A 1 89 ? -1.025 -3.312 7.773 1.00 98.06 89 PHE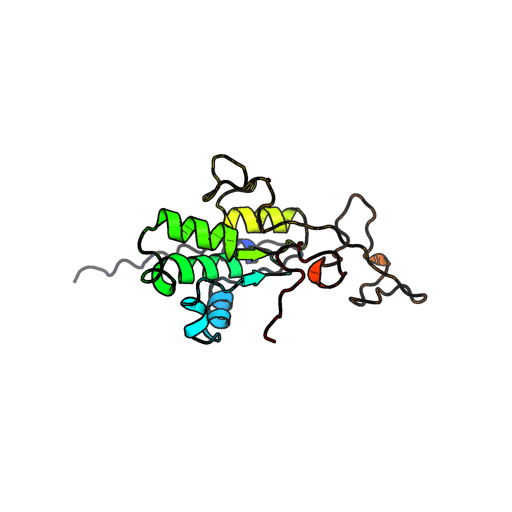 A O 1
ATOM 739 N N . ARG A 1 90 ? -1.658 -4.307 9.693 1.00 96.25 90 ARG A N 1
ATOM 740 C CA . ARG A 1 90 ? -0.577 -5.307 9.682 1.00 96.25 90 ARG A CA 1
ATOM 741 C C . ARG A 1 90 ? -0.877 -6.521 8.813 1.00 96.25 90 ARG A C 1
ATOM 743 O O . ARG A 1 90 ? 0.040 -7.037 8.185 1.00 96.25 90 ARG A O 1
ATOM 750 N N . ASN A 1 91 ? -2.129 -6.970 8.797 1.00 96.06 91 ASN A N 1
ATOM 751 C CA . ASN A 1 91 ? -2.484 -8.294 8.286 1.00 96.06 91 ASN A CA 1
ATOM 752 C C . ASN A 1 91 ? -3.335 -8.245 7.017 1.00 96.06 91 ASN A C 1
ATOM 754 O O . ASN A 1 91 ? -3.429 -9.259 6.335 1.00 96.06 91 ASN A O 1
ATOM 758 N N . MET A 1 92 ? -3.957 -7.102 6.703 1.00 97.00 92 MET A N 1
ATOM 759 C CA . MET A 1 92 ? -4.881 -7.001 5.568 1.00 97.00 92 MET A CA 1
ATOM 760 C C . MET A 1 92 ? -4.388 -6.076 4.459 1.00 97.00 92 MET A C 1
ATOM 762 O O . MET A 1 92 ? -4.736 -6.301 3.311 1.00 97.00 92 MET A O 1
ATOM 766 N N . ILE A 1 93 ? -3.616 -5.029 4.757 1.00 97.31 93 ILE A N 1
ATOM 767 C CA . ILE A 1 93 ? -3.271 -3.996 3.767 1.00 97.31 93 ILE A CA 1
ATOM 768 C C . ILE A 1 93 ? -1.850 -4.186 3.250 1.00 97.31 93 ILE A C 1
ATOM 770 O O . ILE A 1 93 ? -0.895 -4.067 4.021 1.00 97.31 93 ILE A O 1
ATOM 774 N N . TYR A 1 94 ? -1.730 -4.396 1.940 1.00 95.94 94 TYR A N 1
ATOM 775 C CA . TYR A 1 94 ? -0.474 -4.572 1.221 1.00 95.94 94 TYR A CA 1
ATOM 776 C C . TYR A 1 94 ? -0.443 -3.705 -0.037 1.00 95.94 94 TYR A C 1
ATOM 778 O O . TYR A 1 94 ? -1.465 -3.439 -0.668 1.00 95.94 94 TYR A O 1
ATOM 786 N N . GLY A 1 95 ? 0.744 -3.268 -0.433 1.00 95.06 95 GLY A N 1
ATOM 787 C CA . GLY A 1 95 ? 0.927 -2.594 -1.708 1.00 95.06 95 GLY A CA 1
ATOM 788 C C . GLY A 1 95 ? 2.371 -2.597 -2.166 1.00 95.06 95 GLY A C 1
ATOM 789 O O . GLY A 1 95 ? 3.274 -2.931 -1.408 1.00 95.06 95 GLY A O 1
ATOM 790 N N . CYS A 1 96 ? 2.595 -2.177 -3.403 1.00 93.38 96 CYS A N 1
ATOM 791 C CA . CYS A 1 96 ? 3.934 -1.951 -3.923 1.00 93.38 96 CYS A CA 1
ATOM 792 C C . CYS A 1 96 ? 3.978 -0.603 -4.639 1.00 93.38 96 CYS A C 1
ATOM 794 O O . CYS A 1 96 ? 3.157 -0.332 -5.513 1.00 93.38 96 CYS A O 1
ATOM 796 N N . GLY A 1 97 ? 4.903 0.265 -4.227 1.00 92.69 97 GLY A N 1
ATOM 797 C CA . GLY A 1 97 ? 5.215 1.479 -4.974 1.00 92.69 97 GLY A CA 1
ATOM 798 C C . GLY A 1 97 ? 5.860 1.124 -6.310 1.00 92.69 97 GLY A C 1
ATOM 799 O O . GLY A 1 97 ? 6.591 0.144 -6.398 1.00 92.69 97 GLY A O 1
ATOM 800 N N . ILE A 1 98 ? 5.625 1.933 -7.340 1.00 89.44 98 ILE A N 1
ATOM 801 C CA . ILE A 1 98 ? 6.277 1.767 -8.654 1.00 89.44 98 ILE A CA 1
ATOM 802 C C . ILE A 1 98 ? 7.644 2.459 -8.733 1.00 89.44 98 ILE A C 1
ATOM 804 O O . ILE A 1 98 ? 8.431 2.193 -9.633 1.00 89.44 98 ILE A O 1
ATOM 808 N N . THR A 1 99 ? 7.896 3.366 -7.794 1.00 90.25 99 THR A N 1
ATOM 809 C CA . THR A 1 99 ? 9.124 4.138 -7.594 1.00 90.25 99 THR A CA 1
ATOM 810 C C . THR A 1 99 ? 9.315 4.361 -6.096 1.00 90.25 99 THR A C 1
ATOM 812 O O . THR A 1 99 ? 8.360 4.256 -5.313 1.00 90.25 99 THR A O 1
ATOM 815 N N . GLU A 1 100 ? 10.511 4.754 -5.667 1.00 91.31 100 GLU A N 1
ATOM 816 C CA . GLU A 1 100 ? 10.768 5.091 -4.267 1.00 91.31 100 GLU A CA 1
ATOM 817 C C . GLU A 1 100 ? 9.831 6.211 -3.778 1.00 91.31 100 GLU A C 1
ATOM 819 O O . GLU A 1 100 ? 9.238 6.123 -2.695 1.00 91.31 100 GLU A O 1
ATOM 824 N N . LEU A 1 101 ? 9.630 7.244 -4.604 1.00 92.00 101 LEU A N 1
ATOM 825 C CA . LEU A 1 101 ? 8.760 8.374 -4.280 1.00 92.00 101 LEU A CA 1
ATOM 826 C C . LEU A 1 101 ? 7.299 7.944 -4.104 1.00 92.00 101 LEU A C 1
ATOM 828 O O . LEU A 1 101 ? 6.660 8.356 -3.134 1.00 92.00 101 LEU A O 1
ATOM 832 N N . THR A 1 102 ? 6.764 7.121 -5.007 1.00 93.19 102 THR A N 1
ATOM 833 C CA . THR A 1 102 ? 5.379 6.635 -4.894 1.00 93.19 102 THR A CA 1
ATOM 834 C C . THR A 1 102 ? 5.200 5.725 -3.683 1.00 93.19 102 THR A C 1
ATOM 836 O O . THR A 1 102 ? 4.228 5.887 -2.947 1.00 93.19 102 THR A O 1
ATOM 839 N N . GLY A 1 103 ? 6.188 4.884 -3.360 1.00 94.94 103 GLY A N 1
ATOM 8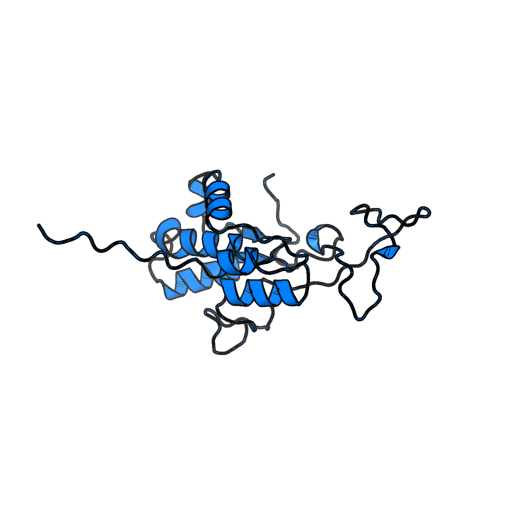40 C CA . GLY A 1 103 ? 6.204 4.134 -2.102 1.00 94.94 103 GLY A CA 1
ATOM 841 C C . GLY A 1 103 ? 6.125 5.055 -0.875 1.00 94.94 103 GLY A C 1
ATOM 842 O O . GLY A 1 103 ? 5.296 4.850 0.015 1.00 94.94 103 GLY A O 1
ATOM 843 N N . ILE A 1 104 ? 6.928 6.126 -0.841 1.00 95.81 104 ILE A N 1
ATOM 844 C CA . ILE A 1 104 ? 6.904 7.129 0.240 1.00 95.81 104 ILE A CA 1
ATOM 845 C C . ILE A 1 104 ? 5.543 7.834 0.336 1.00 95.81 104 ILE A C 1
ATOM 847 O O . ILE A 1 104 ? 5.031 8.031 1.444 1.00 95.81 104 ILE A O 1
ATOM 851 N N . ILE A 1 105 ? 4.965 8.247 -0.796 1.00 95.56 105 ILE A N 1
ATOM 852 C CA . ILE A 1 105 ? 3.666 8.932 -0.841 1.00 95.56 105 ILE A CA 1
ATOM 853 C C . ILE A 1 105 ? 2.564 7.989 -0.361 1.00 95.56 105 ILE A C 1
ATOM 855 O O . ILE A 1 105 ? 1.802 8.365 0.527 1.00 95.56 105 ILE A O 1
ATOM 859 N N . SER A 1 106 ? 2.519 6.759 -0.874 1.00 96.62 106 SER A N 1
ATOM 860 C CA . SER A 1 106 ? 1.554 5.746 -0.453 1.00 96.62 106 SER A CA 1
ATOM 861 C C . SER A 1 106 ? 1.630 5.488 1.055 1.00 96.62 106 SER A C 1
ATOM 863 O O . SER A 1 106 ? 0.603 5.521 1.734 1.00 96.62 106 SER A O 1
ATOM 865 N N . ARG A 1 107 ? 2.834 5.338 1.630 1.00 97.62 107 ARG A N 1
ATOM 866 C CA . ARG A 1 107 ? 3.001 5.196 3.090 1.00 97.62 107 ARG A CA 1
ATOM 867 C C . ARG A 1 107 ? 2.511 6.420 3.855 1.00 97.62 107 ARG A C 1
ATOM 869 O O . ARG A 1 107 ? 1.809 6.271 4.849 1.00 97.62 107 ARG A O 1
ATOM 876 N N . ARG A 1 108 ? 2.791 7.640 3.388 1.00 96.69 108 ARG A N 1
ATOM 877 C CA . ARG A 1 108 ? 2.241 8.856 4.013 1.00 96.69 108 ARG A CA 1
ATOM 878 C C . ARG A 1 108 ? 0.717 8.891 3.971 1.00 96.69 108 ARG A C 1
ATOM 880 O O . ARG A 1 108 ? 0.110 9.295 4.954 1.00 96.69 108 ARG A O 1
ATOM 887 N N . THR A 1 109 ? 0.110 8.466 2.871 1.00 96.88 109 THR A N 1
ATOM 888 C CA . THR A 1 109 ? -1.346 8.433 2.719 1.00 96.88 109 THR A CA 1
ATOM 889 C C . THR A 1 109 ? -1.996 7.380 3.620 1.00 96.88 109 THR A C 1
ATOM 891 O O . THR A 1 109 ? -3.038 7.646 4.215 1.00 96.88 109 THR A O 1
ATOM 894 N N . VAL A 1 110 ? -1.392 6.195 3.729 1.00 97.88 110 VAL A N 1
ATOM 895 C CA . VAL A 1 110 ? -1.978 5.040 4.426 1.00 97.88 110 VAL A CA 1
ATOM 896 C C . VAL A 1 110 ? -1.566 5.015 5.901 1.00 97.88 110 VAL A C 1
ATOM 898 O O . VAL A 1 110 ? -2.414 4.929 6.786 1.00 97.88 110 VAL A O 1
ATOM 901 N N . TYR A 1 111 ? -0.273 5.151 6.192 1.00 97.69 111 TYR A N 1
ATOM 902 C CA . TYR A 1 111 ? 0.300 5.075 7.539 1.00 97.69 111 TYR A CA 1
ATOM 903 C C . TYR A 1 111 ? 0.455 6.428 8.238 1.00 97.69 111 TYR A C 1
ATOM 905 O O . TYR A 1 111 ? 0.866 6.461 9.398 1.00 97.69 111 TYR A O 1
ATOM 913 N N . TYR A 1 112 ? 0.131 7.543 7.572 1.00 96.25 112 TYR A N 1
ATOM 914 C CA . TYR A 1 112 ? 0.345 8.915 8.068 1.00 96.25 112 TYR A CA 1
ATOM 915 C C . TYR A 1 112 ? 1.829 9.278 8.280 1.00 96.25 112 TYR A C 1
ATOM 917 O O . TYR A 1 112 ? 2.153 10.328 8.834 1.00 96.25 112 TYR A O 1
ATOM 925 N N . SER A 1 113 ? 2.748 8.438 7.796 1.00 96.88 113 SER A N 1
ATOM 926 C CA . SER A 1 113 ? 4.197 8.605 7.914 1.00 96.88 113 SER A CA 1
ATOM 927 C C . SER A 1 113 ? 4.904 8.069 6.670 1.00 96.88 113 SER A C 1
ATOM 929 O O . SER A 1 113 ? 4.476 7.085 6.080 1.00 96.88 113 SER A O 1
ATOM 931 N N . ARG A 1 114 ? 6.027 8.690 6.282 1.00 95.56 114 ARG A N 1
ATOM 932 C CA . ARG A 1 114 ? 6.923 8.144 5.235 1.00 95.56 114 ARG A CA 1
ATOM 933 C C . ARG A 1 114 ? 7.692 6.899 5.700 1.00 95.56 114 ARG A C 1
ATOM 935 O O . ARG A 1 114 ? 8.129 6.120 4.858 1.00 95.56 114 ARG A O 1
ATOM 942 N N . HIS A 1 115 ? 7.861 6.768 7.016 1.00 97.00 115 HIS A N 1
ATOM 943 C CA . HIS A 1 115 ? 8.590 5.710 7.711 1.00 97.00 115 HIS A CA 1
ATOM 944 C C . HIS A 1 115 ? 7.597 4.927 8.570 1.00 97.00 115 HIS A C 1
ATOM 946 O O . HIS A 1 115 ? 7.085 5.471 9.556 1.00 97.00 115 HIS A O 1
ATOM 952 N N . ALA A 1 116 ? 7.295 3.687 8.192 1.00 96.81 116 ALA A N 1
ATOM 95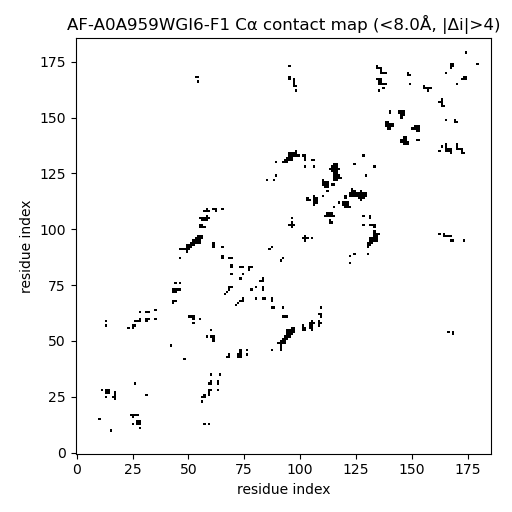3 C CA . ALA A 1 116 ? 6.307 2.855 8.878 1.00 96.81 116 ALA A CA 1
ATOM 954 C C . ALA A 1 116 ? 6.755 2.445 10.299 1.00 96.81 116 ALA A C 1
ATOM 956 O O . ALA A 1 116 ? 5.917 2.305 11.192 1.00 96.81 116 ALA A O 1
ATOM 957 N N . ALA A 1 117 ? 8.065 2.3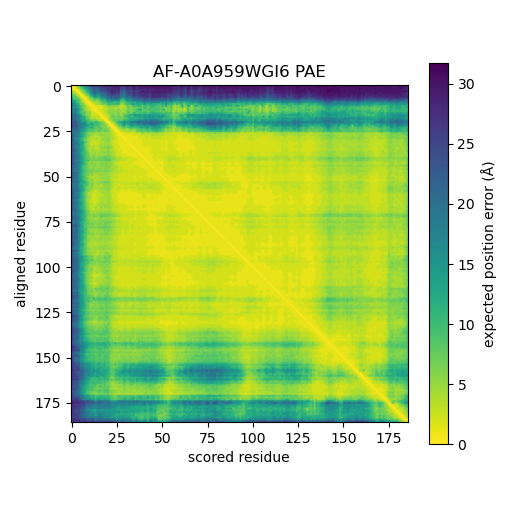51 10.551 1.00 97.06 117 ALA A N 1
ATOM 958 C CA . ALA A 1 117 ? 8.645 2.159 11.885 1.00 97.06 117 ALA A CA 1
ATOM 959 C C . ALA A 1 117 ? 8.808 3.470 12.690 1.00 97.06 117 ALA A C 1
ATOM 961 O O . ALA A 1 117 ? 9.193 3.449 13.865 1.00 97.06 117 ALA A O 1
ATOM 962 N N . GLY A 1 118 ? 8.514 4.623 12.080 1.00 94.12 118 GLY A N 1
ATOM 963 C CA . GLY A 1 118 ? 8.654 5.940 12.701 1.00 94.12 118 GLY A CA 1
ATOM 964 C C . GLY A 1 118 ? 7.611 6.222 13.789 1.00 94.12 118 GLY A C 1
ATOM 965 O O . GLY A 1 118 ? 6.509 5.679 13.781 1.00 94.12 118 GLY A O 1
ATOM 966 N N . GLU A 1 119 ? 7.937 7.135 14.708 1.00 93.75 119 GLU A N 1
ATOM 967 C CA . GLU A 1 119 ? 7.082 7.520 15.848 1.00 93.75 119 GLU A CA 1
ATOM 968 C C . GLU A 1 119 ? 5.686 8.015 15.435 1.00 93.75 119 GLU A C 1
ATOM 970 O O . GLU A 1 119 ? 4.708 7.803 16.147 1.00 93.75 119 GLU A O 1
ATOM 975 N N . HIS A 1 120 ? 5.588 8.664 14.275 1.00 93.50 120 HIS A N 1
ATOM 976 C CA . HIS A 1 120 ? 4.346 9.261 13.785 1.00 93.50 120 HIS A CA 1
ATOM 977 C C . HIS A 1 120 ? 3.501 8.317 12.923 1.00 93.50 120 HIS A C 1
ATOM 979 O O . HIS A 1 120 ? 2.446 8.723 12.438 1.00 93.50 120 HIS A O 1
ATOM 985 N N . SER A 1 121 ? 3.945 7.074 12.712 1.00 97.12 121 SER A N 1
ATOM 986 C CA . SER A 1 121 ? 3.143 6.084 12.000 1.00 97.12 121 SER A CA 1
ATOM 987 C C . SER A 1 121 ? 1.914 5.695 12.825 1.00 97.12 121 SER A C 1
ATOM 989 O O . SER A 1 121 ? 1.997 5.482 14.036 1.00 97.12 121 SER A O 1
ATOM 991 N N . VAL A 1 122 ? 0.755 5.564 12.176 1.00 96.56 122 VAL A N 1
ATOM 992 C CA . VAL A 1 122 ? -0.500 5.160 12.840 1.00 96.56 122 VAL A CA 1
ATOM 993 C C . VAL A 1 122 ? -0.399 3.787 13.514 1.00 96.56 122 VAL A C 1
ATOM 995 O O . VAL A 1 122 ? -1.057 3.548 14.534 1.00 96.56 122 VAL A O 1
ATOM 998 N N . ILE A 1 123 ? 0.449 2.918 12.961 1.00 96.12 123 ILE A N 1
ATOM 999 C CA . ILE A 1 123 ? 0.904 1.642 13.513 1.00 96.12 123 ILE A CA 1
ATOM 1000 C C . ILE A 1 123 ? 2.415 1.566 13.300 1.00 96.12 123 ILE A C 1
ATOM 1002 O O . ILE A 1 123 ? 2.894 1.838 12.203 1.00 96.12 123 ILE A O 1
ATOM 1006 N N . LYS A 1 124 ? 3.168 1.197 14.337 1.00 95.62 124 LYS A N 1
ATOM 1007 C CA . LYS A 1 124 ? 4.625 1.070 14.249 1.00 95.62 124 LYS A CA 1
ATOM 1008 C C . LYS A 1 124 ? 5.008 -0.304 13.696 1.00 95.62 124 LYS A C 1
ATOM 1010 O O . LYS A 1 124 ? 4.792 -1.305 14.376 1.00 95.62 124 LYS A O 1
ATOM 1015 N N . PHE A 1 125 ? 5.550 -0.339 12.486 1.00 96.56 125 PHE A N 1
ATOM 1016 C CA . PHE A 1 125 ? 6.074 -1.554 11.853 1.00 96.56 125 PHE A CA 1
ATOM 1017 C C . PHE A 1 125 ? 7.504 -1.861 12.317 1.00 96.56 125 PHE A C 1
ATOM 1019 O O . PHE A 1 125 ? 8.122 -1.051 13.013 1.00 96.56 125 PHE A O 1
ATOM 1026 N N . ASP A 1 126 ? 7.995 -3.044 11.950 1.00 94.81 126 ASP A N 1
ATOM 1027 C CA . ASP A 1 126 ? 9.351 -3.497 12.279 1.00 94.81 126 ASP A CA 1
ATOM 1028 C C . ASP A 1 126 ? 10.408 -2.840 11.375 1.00 94.81 126 ASP A C 1
ATOM 1030 O O . ASP A 1 126 ? 11.543 -2.627 11.802 1.00 94.81 126 ASP A O 1
ATOM 1034 N N . ASP A 1 127 ? 10.014 -2.442 10.164 1.00 94.88 127 ASP A N 1
ATOM 1035 C CA . ASP A 1 127 ? 10.832 -1.713 9.200 1.00 94.88 127 ASP A CA 1
ATOM 1036 C C . ASP A 1 127 ? 10.100 -0.484 8.622 1.00 94.88 127 ASP A C 1
ATOM 1038 O O . ASP A 1 127 ? 8.911 -0.245 8.857 1.00 94.88 127 ASP A O 1
ATOM 1042 N N . ASP A 1 128 ? 10.836 0.345 7.881 1.00 96.25 128 ASP A N 1
ATOM 1043 C CA . ASP A 1 128 ? 10.340 1.617 7.351 1.00 96.25 128 ASP A CA 1
ATOM 1044 C C . ASP A 1 128 ? 9.374 1.487 6.169 1.00 96.25 128 ASP A C 1
ATOM 1046 O O . ASP A 1 128 ? 8.600 2.421 5.920 1.00 96.25 128 ASP A O 1
ATOM 1050 N N . ALA A 1 129 ? 9.413 0.371 5.444 1.00 94.88 129 ALA A N 1
ATOM 1051 C CA . ALA A 1 129 ? 8.520 0.096 4.330 1.00 94.88 129 ALA A CA 1
ATOM 1052 C C . ALA A 1 129 ? 7.175 -0.470 4.810 1.00 94.88 129 ALA A C 1
ATOM 1054 O O . ALA A 1 129 ? 6.138 -0.171 4.209 1.00 94.88 129 ALA A O 1
ATOM 1055 N N . GLY A 1 130 ? 7.174 -1.240 5.902 1.00 95.06 130 GLY A N 1
ATOM 1056 C CA . GLY A 1 130 ? 6.005 -2.000 6.330 1.00 95.06 130 GLY A CA 1
ATOM 1057 C C . GLY A 1 130 ? 5.481 -2.862 5.178 1.00 95.06 130 GLY A C 1
ATOM 1058 O O . GLY A 1 130 ? 6.252 -3.403 4.390 1.00 95.06 130 GLY A O 1
ATOM 1059 N N . ASN A 1 131 ? 4.162 -2.906 4.999 1.00 95.75 131 ASN A N 1
ATOM 1060 C CA . ASN A 1 131 ? 3.547 -3.681 3.915 1.00 95.75 131 ASN A CA 1
ATOM 1061 C C . ASN A 1 131 ? 3.457 -2.920 2.577 1.00 95.75 131 ASN A C 1
ATOM 1063 O O . ASN A 1 131 ? 2.763 -3.375 1.669 1.00 95.75 131 ASN A O 1
ATOM 1067 N N . ILE A 1 132 ? 4.097 -1.749 2.449 1.00 95.62 132 ILE A N 1
ATOM 1068 C CA . ILE A 1 132 ? 4.088 -0.939 1.219 1.00 95.62 132 ILE A CA 1
ATOM 1069 C C . ILE A 1 132 ? 5.530 -0.584 0.813 1.00 95.62 132 ILE A C 1
ATOM 1071 O O . ILE A 1 132 ? 5.936 0.588 0.895 1.00 95.62 132 ILE A O 1
ATOM 1075 N N . PRO A 1 133 ? 6.348 -1.575 0.412 1.00 94.19 133 PRO A N 1
ATOM 1076 C CA . PRO A 1 133 ? 7.682 -1.327 -0.115 1.00 94.19 133 PRO A CA 1
ATOM 1077 C C . PRO A 1 133 ? 7.648 -0.739 -1.528 1.00 94.19 133 PRO A C 1
ATOM 1079 O O . PRO A 1 133 ? 6.659 -0.829 -2.251 1.00 94.19 133 PRO A O 1
ATOM 1082 N N . PHE A 1 134 ? 8.775 -0.158 -1.925 1.00 92.69 134 PHE A N 1
ATOM 1083 C CA . PHE A 1 134 ? 9.181 -0.107 -3.325 1.00 92.69 134 PHE A CA 1
ATOM 1084 C C . PHE A 1 134 ? 10.242 -1.194 -3.500 1.00 92.69 134 PHE A C 1
ATOM 1086 O O . PHE A 1 134 ? 11.171 -1.266 -2.694 1.00 92.69 134 PHE A O 1
ATOM 1093 N N . VAL A 1 135 ? 10.078 -2.047 -4.507 1.00 91.06 135 VAL A N 1
ATOM 1094 C CA . VAL A 1 135 ? 11.054 -3.085 -4.844 1.00 91.06 135 VAL A CA 1
ATOM 1095 C C . VAL A 1 135 ? 11.541 -2.804 -6.253 1.00 91.06 135 VAL A C 1
ATOM 1097 O O . VAL A 1 135 ? 10.743 -2.785 -7.187 1.00 91.06 135 VAL A O 1
ATOM 1100 N N . ARG A 1 136 ? 12.844 -2.566 -6.408 1.00 89.25 136 ARG A N 1
ATOM 1101 C CA . ARG A 1 136 ? 13.435 -2.423 -7.735 1.00 89.25 136 ARG A CA 1
ATOM 1102 C C . ARG A 1 136 ? 13.370 -3.774 -8.442 1.00 89.25 136 ARG A C 1
ATOM 1104 O O . ARG A 1 136 ? 13.847 -4.770 -7.903 1.00 89.25 136 ARG A O 1
ATOM 1111 N N . ALA A 1 137 ? 12.778 -3.787 -9.627 1.00 89.88 137 ALA A N 1
ATOM 1112 C CA . ALA A 1 137 ? 12.783 -4.933 -10.519 1.00 89.88 137 ALA A CA 1
ATOM 1113 C C . ALA A 1 137 ? 13.645 -4.643 -11.742 1.00 89.88 137 ALA A C 1
ATOM 1115 O O . ALA A 1 137 ? 13.960 -3.489 -12.029 1.00 89.88 137 ALA A O 1
ATOM 1116 N N . GLU A 1 138 ? 14.004 -5.693 -12.466 1.00 90.25 138 GLU A N 1
ATOM 1117 C CA . GLU A 1 138 ? 14.816 -5.593 -13.672 1.00 90.25 138 GLU A CA 1
ATOM 1118 C C . GLU A 1 138 ? 13.986 -6.016 -14.885 1.00 90.25 138 GLU A C 1
ATOM 1120 O O . GLU A 1 138 ? 13.154 -6.926 -14.809 1.00 90.25 138 GLU A O 1
ATOM 1125 N N . HIS A 1 139 ? 14.200 -5.339 -16.011 1.00 91.81 139 HIS A N 1
ATOM 1126 C CA . HIS A 1 139 ? 13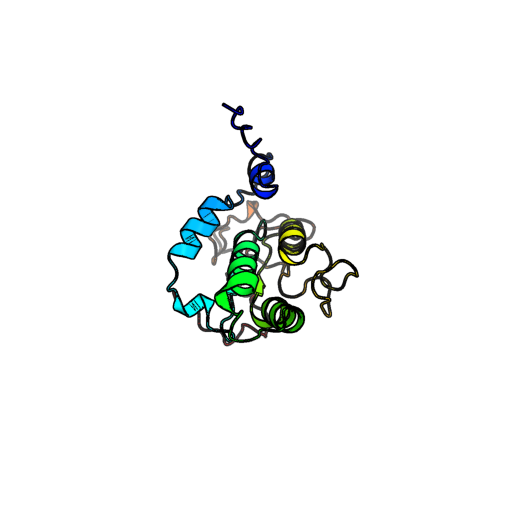.624 -5.747 -17.290 1.00 91.81 139 HIS A CA 1
ATOM 1127 C C . HIS A 1 139 ? 14.389 -6.952 -17.857 1.00 91.81 139 HIS A C 1
ATOM 1129 O O . HIS A 1 139 ? 15.604 -7.056 -17.707 1.00 91.81 139 HIS A O 1
ATOM 1135 N N . ASP A 1 140 ? 13.691 -7.836 -18.575 1.00 92.38 140 ASP A N 1
ATOM 1136 C CA . ASP A 1 140 ? 14.306 -8.909 -19.372 1.00 92.38 140 ASP A CA 1
ATOM 1137 C C . ASP A 1 140 ? 14.125 -8.595 -20.861 1.00 92.38 140 ASP A C 1
ATOM 1139 O O . ASP A 1 140 ? 13.078 -8.893 -21.442 1.00 92.38 140 ASP A O 1
ATOM 1143 N N . PHE A 1 141 ? 15.115 -7.937 -21.469 1.00 94.50 141 PHE A N 1
ATOM 1144 C CA . PHE A 1 141 ? 15.060 -7.517 -22.870 1.00 94.50 141 PHE A CA 1
ATOM 1145 C C . PHE A 1 141 ? 15.322 -8.679 -23.843 1.00 94.50 141 PHE A C 1
ATOM 1147 O O . PHE A 1 141 ? 16.185 -9.535 -23.634 1.00 94.50 141 PHE A O 1
ATOM 1154 N N . ASP A 1 142 ? 14.558 -8.720 -24.933 1.00 94.88 142 ASP A N 1
ATOM 1155 C CA . ASP A 1 142 ? 14.789 -9.609 -26.068 1.00 94.88 142 ASP A CA 1
ATOM 1156 C C . ASP A 1 142 ? 15.802 -9.029 -27.076 1.00 94.88 142 ASP A C 1
ATOM 1158 O O . ASP A 1 142 ? 16.346 -7.938 -26.910 1.00 94.88 142 ASP A O 1
ATOM 1162 N N . SER A 1 143 ? 16.067 -9.771 -28.155 1.00 95.25 143 SER A N 1
ATOM 1163 C CA . SER A 1 143 ? 16.983 -9.335 -29.218 1.00 95.25 143 SER A CA 1
ATOM 1164 C C . SER A 1 143 ? 16.490 -8.128 -30.026 1.00 95.25 143 SER A C 1
ATOM 1166 O O . SER A 1 143 ? 17.268 -7.576 -30.800 1.00 95.25 143 SER A O 1
ATOM 1168 N N . GLU A 1 144 ? 15.217 -7.745 -29.897 1.00 94.31 144 GLU A N 1
ATOM 1169 C CA . GLU A 1 144 ? 14.627 -6.560 -30.532 1.00 94.31 144 GLU A CA 1
ATOM 1170 C C . GLU A 1 144 ? 14.654 -5.334 -29.598 1.00 94.31 144 GLU A C 1
ATOM 1172 O O . GLU A 1 144 ? 14.171 -4.263 -29.973 1.00 94.31 144 GLU A O 1
ATOM 1177 N N . GLY A 1 145 ? 15.233 -5.467 -28.397 1.00 94.19 145 GLY A N 1
ATOM 1178 C CA . GLY A 1 145 ? 15.320 -4.397 -27.405 1.00 94.19 145 GLY A CA 1
ATOM 1179 C C . GLY A 1 145 ? 13.987 -4.128 -26.707 1.00 94.19 145 GLY A C 1
ATOM 1180 O O . GLY A 1 145 ? 13.701 -2.984 -26.346 1.00 94.19 145 GLY A O 1
ATOM 1181 N N . ARG A 1 146 ? 13.128 -5.146 -26.553 1.00 95.44 146 ARG A N 1
ATOM 1182 C CA . ARG A 1 146 ? 11.830 -5.047 -25.867 1.00 95.44 146 ARG A CA 1
ATOM 1183 C C . ARG A 1 146 ? 11.802 -5.971 -24.657 1.00 95.44 146 ARG A C 1
ATOM 1185 O O . ARG A 1 146 ? 12.222 -7.120 -24.730 1.00 95.44 146 ARG A O 1
ATOM 1192 N N . CYS A 1 147 ? 11.298 -5.480 -23.528 1.00 94.69 147 CYS A N 1
ATOM 1193 C CA . CYS A 1 147 ? 11.128 -6.294 -22.332 1.00 94.69 147 CYS A CA 1
ATOM 1194 C C . CYS A 1 147 ? 10.078 -7.380 -22.597 1.00 94.69 147 CYS A C 1
ATOM 1196 O O . CYS A 1 147 ? 8.945 -7.073 -22.972 1.00 94.69 147 CYS A O 1
ATOM 1198 N N . LYS A 1 148 ? 10.429 -8.645 -22.365 1.00 94.44 148 LYS A N 1
ATOM 1199 C CA . LYS A 1 148 ? 9.561 -9.808 -22.614 1.00 94.44 148 LYS A CA 1
ATOM 1200 C C . LYS A 1 148 ? 8.305 -9.826 -21.741 1.00 94.44 148 LYS A C 1
ATOM 1202 O O . LYS A 1 148 ? 7.321 -10.459 -22.107 1.00 94.44 148 LYS A O 1
ATOM 1207 N N . VAL A 1 149 ? 8.345 -9.140 -20.597 1.00 91.81 149 VAL A N 1
ATOM 1208 C CA . VAL A 1 149 ? 7.252 -9.088 -19.616 1.00 91.81 149 VAL A CA 1
ATOM 1209 C C . VAL A 1 149 ? 6.279 -7.951 -19.926 1.00 91.81 149 VAL A C 1
ATOM 1211 O O . VAL A 1 149 ? 5.080 -8.176 -20.065 1.00 91.81 149 VAL A O 1
ATOM 1214 N N . CYS A 1 150 ? 6.780 -6.717 -20.033 1.00 91.31 150 CYS A N 1
ATOM 1215 C CA . CYS A 1 150 ? 5.935 -5.521 -20.133 1.00 91.31 150 CYS A CA 1
ATOM 1216 C C . CYS A 1 150 ? 5.991 -4.813 -21.497 1.00 91.31 150 CYS A C 1
ATOM 1218 O O . CYS A 1 150 ? 5.257 -3.852 -21.724 1.00 91.31 150 CYS A O 1
ATOM 1220 N N . GLY A 1 151 ? 6.858 -5.256 -22.410 1.00 92.06 151 GLY A N 1
ATOM 1221 C CA . GLY A 1 151 ? 7.036 -4.652 -23.731 1.00 92.06 151 GLY A CA 1
ATOM 1222 C C . GLY A 1 151 ? 7.752 -3.299 -23.727 1.00 92.06 151 GLY A C 1
ATOM 1223 O O . GLY A 1 151 ? 7.816 -2.659 -24.781 1.00 92.06 151 GLY A O 1
ATOM 1224 N N . ALA A 1 152 ? 8.274 -2.856 -22.577 1.00 91.69 152 ALA A N 1
ATOM 1225 C CA . ALA A 1 152 ? 9.054 -1.630 -22.461 1.00 91.69 152 ALA A CA 1
ATOM 1226 C C . ALA A 1 152 ? 10.289 -1.689 -23.378 1.00 91.69 152 ALA A C 1
ATOM 1228 O O . ALA A 1 152 ? 10.973 -2.713 -23.401 1.00 91.69 152 ALA A O 1
ATOM 1229 N N . PRO A 1 153 ? 10.577 -0.638 -24.156 1.00 92.31 153 PRO A N 1
ATOM 1230 C CA . PRO A 1 153 ? 11.803 -0.572 -24.940 1.00 92.31 153 PRO A CA 1
ATOM 1231 C C . PRO A 1 153 ? 13.042 -0.332 -24.058 1.00 92.31 153 PRO A C 1
ATOM 1233 O O . PRO A 1 153 ? 12.955 0.304 -23.009 1.00 92.31 153 PRO A O 1
ATOM 1236 N N . GLU A 1 154 ? 14.196 -0.838 -24.496 1.00 90.88 154 GLU A N 1
ATOM 1237 C CA . GLU A 1 154 ? 15.483 -0.750 -23.781 1.00 90.88 154 GLU A CA 1
ATOM 1238 C C . GLU A 1 154 ? 15.946 0.697 -23.535 1.00 90.88 154 GLU A C 1
ATOM 1240 O O . GLU A 1 154 ? 16.644 0.976 -22.566 1.00 90.88 154 GLU A O 1
ATOM 1245 N N . ASP A 1 155 ? 15.493 1.655 -24.345 1.00 87.50 155 ASP A N 1
ATOM 1246 C CA . ASP A 1 155 ? 15.781 3.084 -24.163 1.00 87.50 155 ASP A CA 1
ATOM 1247 C C . ASP A 1 155 ? 15.118 3.705 -22.917 1.00 87.50 155 ASP A C 1
ATOM 1249 O O . ASP A 1 155 ? 15.502 4.803 -22.496 1.00 87.50 155 ASP A O 1
ATOM 1253 N N . LEU A 1 156 ? 14.147 3.017 -22.301 1.00 81.12 156 LEU A N 1
ATOM 1254 C CA . LEU A 1 156 ? 13.596 3.386 -20.996 1.00 81.12 156 LEU A CA 1
ATOM 1255 C C . LEU A 1 156 ? 14.489 2.962 -19.828 1.00 81.12 156 LEU A C 1
ATOM 1257 O O . LEU A 1 156 ? 14.285 3.479 -18.726 1.00 81.12 156 LEU A O 1
ATOM 1261 N N . GLU A 1 157 ? 15.465 2.075 -20.042 1.00 83.50 157 GLU A N 1
ATOM 1262 C CA . GLU A 1 157 ? 16.422 1.686 -19.011 1.00 83.50 157 GLU A CA 1
ATOM 1263 C C . GLU A 1 157 ? 17.345 2.868 -18.695 1.00 83.50 157 GLU A C 1
ATOM 1265 O O . GLU A 1 157 ? 17.917 3.522 -19.572 1.00 83.50 157 GLU A O 1
ATOM 1270 N N . ARG A 1 158 ? 17.452 3.208 -17.410 1.00 80.56 158 ARG A N 1
ATOM 1271 C CA . ARG A 1 158 ? 18.029 4.490 -16.970 1.00 80.56 158 ARG A CA 1
ATOM 1272 C C . ARG A 1 158 ? 19.254 4.332 -16.081 1.00 80.56 158 ARG A C 1
ATOM 1274 O O . ARG A 1 158 ? 19.743 5.354 -15.582 1.00 80.56 158 ARG A O 1
ATOM 1281 N N . GLY A 1 159 ? 19.781 3.113 -15.990 1.00 80.56 159 GLY A N 1
ATOM 1282 C CA . GLY A 1 159 ? 20.918 2.745 -15.154 1.00 80.56 159 GLY A CA 1
ATOM 1283 C C . GLY A 1 159 ? 20.506 2.509 -13.702 1.00 80.56 159 GLY A C 1
ATOM 1284 O O . GLY A 1 159 ? 19.328 2.566 -13.353 1.00 80.56 159 GLY A O 1
ATOM 1285 N N . GLU A 1 160 ? 21.493 2.269 -12.843 1.00 78.38 160 GLU A N 1
ATOM 1286 C CA . GLU A 1 160 ? 21.267 1.877 -11.443 1.00 78.38 160 GLU A CA 1
ATOM 1287 C C . GLU A 1 160 ? 20.735 3.028 -10.568 1.00 78.38 160 GLU A C 1
ATOM 1289 O O . GLU A 1 160 ? 19.952 2.798 -9.651 1.00 78.38 160 GLU A O 1
ATOM 1294 N N . ASP A 1 161 ? 21.091 4.277 -10.888 1.00 78.50 161 ASP A N 1
ATOM 1295 C CA . ASP A 1 161 ? 20.776 5.455 -10.060 1.00 78.50 161 ASP A CA 1
ATOM 1296 C C . ASP A 1 161 ? 19.368 6.034 -10.288 1.00 78.50 161 ASP A C 1
ATOM 1298 O O . ASP A 1 161 ? 18.962 6.991 -9.624 1.00 78.50 161 ASP A O 1
ATOM 1302 N N . ARG A 1 162 ? 18.631 5.529 -11.283 1.00 78.12 162 ARG A N 1
ATOM 1303 C CA . ARG A 1 162 ? 17.320 6.060 -11.679 1.00 78.12 162 ARG A CA 1
ATOM 1304 C C . ARG A 1 162 ? 16.290 4.949 -11.754 1.00 78.12 162 ARG A C 1
ATOM 1306 O O . ARG A 1 162 ? 16.611 3.800 -12.040 1.00 78.12 162 ARG A O 1
ATOM 1313 N N . GLU A 1 163 ? 15.037 5.326 -11.539 1.00 81.56 163 GLU A N 1
ATOM 1314 C CA . GLU A 1 163 ? 13.906 4.416 -11.687 1.00 81.56 163 GLU A CA 1
ATOM 1315 C C . GLU A 1 163 ? 13.774 3.961 -13.145 1.00 81.56 163 GLU A C 1
ATOM 1317 O O . GLU A 1 163 ? 13.724 4.793 -14.059 1.00 81.56 163 GLU A O 1
ATOM 1322 N N . ASN A 1 164 ? 13.720 2.644 -13.347 1.00 83.94 164 ASN A N 1
ATOM 1323 C CA . ASN A 1 164 ? 13.601 1.995 -14.657 1.00 83.94 164 ASN A CA 1
ATOM 1324 C C . ASN A 1 164 ? 12.146 1.645 -15.020 1.00 83.94 164 ASN A C 1
ATOM 1326 O O . ASN A 1 164 ? 11.881 1.134 -16.108 1.00 83.94 164 ASN A O 1
ATOM 1330 N N . TYR A 1 165 ? 11.199 1.922 -14.114 1.00 83.12 165 TYR A N 1
ATOM 1331 C CA . TYR A 1 165 ? 9.772 1.634 -14.272 1.00 83.12 165 TYR A CA 1
ATOM 1332 C C . TYR A 1 165 ? 9.467 0.158 -14.597 1.00 83.12 165 TYR A C 1
ATOM 1334 O O . TYR A 1 165 ? 8.416 -0.147 -15.163 1.00 83.12 165 TYR A O 1
ATOM 1342 N N . ALA A 1 166 ? 10.345 -0.772 -14.208 1.00 88.62 166 ALA A N 1
ATOM 1343 C CA . ALA A 1 166 ? 10.017 -2.190 -14.159 1.00 88.62 166 ALA A CA 1
ATOM 1344 C C . ALA A 1 166 ? 9.120 -2.436 -12.939 1.00 88.62 166 ALA A C 1
ATOM 1346 O O . ALA A 1 166 ? 9.543 -2.300 -11.791 1.00 88.62 166 ALA A O 1
ATOM 1347 N N . TYR A 1 167 ? 7.843 -2.744 -13.168 1.00 88.44 167 TYR A N 1
ATOM 1348 C CA . TYR A 1 167 ? 6.891 -2.910 -12.068 1.00 88.44 167 TYR A CA 1
ATOM 1349 C C . TYR A 1 167 ? 7.129 -4.254 -11.391 1.00 88.44 167 TYR A C 1
ATOM 1351 O O . TYR A 1 167 ? 6.989 -5.299 -12.030 1.00 88.44 167 TYR A O 1
ATOM 1359 N N . ALA A 1 168 ? 7.450 -4.221 -10.099 1.00 89.50 168 ALA A N 1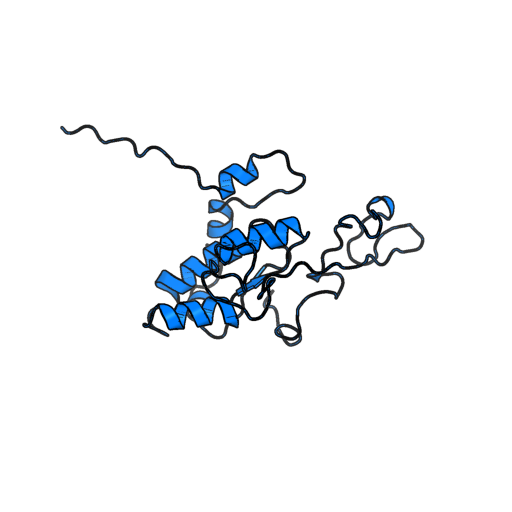
ATOM 1360 C CA . ALA A 1 168 ? 7.875 -5.401 -9.356 1.00 89.50 168 ALA A CA 1
ATOM 1361 C C . ALA A 1 168 ? 6.874 -6.557 -9.398 1.00 89.50 168 ALA A C 1
ATOM 1363 O O . ALA A 1 168 ? 7.285 -7.710 -9.481 1.00 89.50 168 ALA A O 1
ATOM 1364 N N . PHE A 1 169 ? 5.577 -6.236 -9.406 1.00 87.81 169 PHE A N 1
ATOM 1365 C CA . PHE A 1 169 ? 4.504 -7.226 -9.393 1.00 87.81 169 PHE A CA 1
ATOM 1366 C C . PHE A 1 169 ? 4.477 -8.148 -10.618 1.00 87.81 169 PHE A C 1
ATOM 1368 O O . PHE A 1 169 ? 4.116 -9.310 -10.500 1.00 87.81 169 PHE A O 1
ATOM 1375 N N . ILE A 1 170 ? 4.832 -7.634 -11.799 1.00 87.44 170 ILE A N 1
ATOM 1376 C CA . ILE A 1 170 ? 4.803 -8.419 -13.046 1.00 87.44 170 ILE A CA 1
ATOM 1377 C C . ILE A 1 170 ? 6.183 -8.961 -13.433 1.00 87.44 170 ILE A C 1
ATOM 1379 O O . ILE A 1 170 ? 6.261 -9.835 -14.284 1.00 87.44 170 ILE A O 1
ATOM 1383 N N . HIS A 1 171 ? 7.256 -8.446 -12.824 1.00 89.25 171 HIS A N 1
ATOM 1384 C CA . HIS A 1 171 ? 8.645 -8.862 -13.065 1.00 89.25 171 HIS A CA 1
ATOM 1385 C C . HIS A 1 171 ? 9.164 -9.814 -11.971 1.00 89.25 171 HIS A C 1
ATOM 1387 O O . HIS A 1 171 ? 10.356 -9.812 -11.676 1.00 89.25 171 HIS A O 1
ATOM 1393 N N . ASP A 1 172 ? 8.272 -10.571 -11.322 1.00 83.88 172 ASP A N 1
ATOM 1394 C CA . ASP A 1 172 ? 8.592 -11.575 -10.292 1.00 83.88 172 ASP A CA 1
ATOM 1395 C C . ASP A 1 172 ? 9.472 -11.067 -9.126 1.00 83.88 172 ASP A C 1
ATOM 1397 O O . ASP A 1 172 ? 10.117 -11.845 -8.423 1.00 83.88 172 ASP A O 1
ATOM 1401 N N . ALA A 1 173 ? 9.497 -9.751 -8.890 1.00 82.31 173 ALA A N 1
ATOM 1402 C CA . ALA A 1 173 ? 10.254 -9.126 -7.803 1.00 82.31 173 ALA A CA 1
ATOM 1403 C C . ALA A 1 173 ? 9.379 -8.851 -6.567 1.00 82.31 173 ALA A C 1
ATOM 1405 O O . ALA A 1 173 ? 9.883 -8.636 -5.465 1.00 82.31 173 ALA A O 1
ATOM 1406 N N . TYR A 1 174 ? 8.060 -8.844 -6.750 1.00 80.62 174 TYR A N 1
ATOM 1407 C CA . TYR A 1 174 ? 7.037 -8.711 -5.718 1.00 80.62 174 TYR A CA 1
ATOM 1408 C C . TYR A 1 174 ? 5.861 -9.613 -6.143 1.00 80.62 174 TYR A C 1
ATOM 1410 O O . TYR A 1 174 ? 5.520 -9.607 -7.322 1.00 80.62 174 TYR A O 1
ATOM 1418 N N . PRO A 1 175 ? 5.231 -10.388 -5.245 1.00 68.69 175 PRO A N 1
ATOM 1419 C CA . PRO A 1 175 ? 4.975 -10.017 -3.861 1.00 68.69 175 PRO A CA 1
ATOM 1420 C C . PRO A 1 175 ? 5.909 -10.617 -2.802 1.00 68.69 175 PRO A C 1
ATOM 1422 O O . PRO A 1 175 ? 6.745 -11.465 -3.092 1.00 68.69 175 PRO A O 1
ATOM 1425 N N . THR A 1 176 ? 5.833 -10.090 -1.571 1.00 66.00 176 THR A N 1
ATOM 1426 C CA . THR A 1 176 ? 6.640 -10.562 -0.431 1.00 66.00 176 THR A CA 1
ATOM 1427 C C . THR A 1 176 ? 6.292 -12.008 -0.053 1.00 66.00 176 THR A C 1
ATOM 1429 O O . THR A 1 176 ? 5.274 -12.544 -0.491 1.00 66.00 176 THR A O 1
ATOM 1432 N N . LYS A 1 177 ? 7.095 -12.636 0.822 1.00 65.19 177 LYS A N 1
ATOM 1433 C CA . LYS A 1 177 ? 6.832 -13.992 1.350 1.00 65.19 177 LYS A CA 1
ATOM 1434 C C . LYS A 1 177 ? 5.400 -14.179 1.866 1.00 65.19 177 LYS A C 1
ATOM 1436 O O . LYS A 1 177 ? 4.831 -15.253 1.740 1.00 65.19 177 LYS A O 1
ATOM 1441 N N . GLU A 1 178 ? 4.795 -13.143 2.442 1.00 63.12 178 GLU A N 1
ATOM 1442 C CA . GLU A 1 178 ? 3.445 -13.190 3.020 1.00 63.12 178 GLU A CA 1
ATOM 1443 C C . GLU A 1 178 ? 2.325 -13.332 1.974 1.00 63.12 178 GLU A C 1
ATOM 1445 O O . GLU A 1 178 ? 1.165 -13.557 2.340 1.00 63.12 178 GLU A O 1
ATOM 1450 N N . LEU A 1 179 ? 2.659 -13.176 0.695 1.00 70.38 179 LEU A N 1
ATOM 1451 C CA . LEU A 1 179 ? 1.752 -13.190 -0.449 1.00 70.38 179 LEU A CA 1
ATOM 1452 C C . LEU A 1 179 ? 2.145 -14.259 -1.490 1.00 70.38 179 LEU A C 1
ATOM 1454 O O . LEU A 1 179 ? 1.465 -14.379 -2.505 1.00 70.38 179 LEU A O 1
ATOM 1458 N N . GLU A 1 180 ? 3.199 -15.042 -1.232 1.00 70.44 180 GLU A N 1
ATOM 1459 C CA . GLU A 1 180 ? 3.725 -16.082 -2.134 1.00 70.44 180 GLU A CA 1
ATOM 1460 C C . GLU A 1 180 ? 2.677 -17.168 -2.446 1.00 70.44 180 GLU A C 1
ATOM 1462 O O . GLU A 1 180 ? 2.512 -17.563 -3.596 1.00 70.44 180 GLU A O 1
ATOM 1467 N N . ASP A 1 181 ? 1.890 -17.577 -1.444 1.00 74.06 181 ASP A N 1
ATOM 1468 C CA . ASP A 1 181 ? 0.817 -18.576 -1.586 1.00 74.06 181 ASP A CA 1
ATOM 1469 C C . ASP A 1 181 ? -0.561 -17.958 -1.906 1.00 74.06 181 ASP A C 1
ATOM 1471 O O . ASP A 1 181 ? -1.595 -18.637 -1.835 1.00 74.06 181 ASP A O 1
ATOM 1475 N N . MET A 1 182 ? -0.621 -16.652 -2.195 1.00 73.69 182 MET A N 1
ATOM 1476 C CA . MET A 1 182 ? -1.896 -15.961 -2.363 1.00 73.69 182 MET A CA 1
ATOM 1477 C C . MET A 1 182 ? -2.564 -16.336 -3.688 1.00 73.69 182 MET A C 1
ATOM 1479 O O . MET A 1 182 ? -1.962 -16.288 -4.758 1.00 73.69 182 MET A O 1
ATOM 1483 N N . LYS A 1 183 ? -3.854 -16.676 -3.616 1.00 73.50 183 LYS A N 1
ATOM 1484 C CA . LYS A 1 183 ? -4.705 -16.850 -4.793 1.00 73.50 183 LYS A CA 1
ATOM 1485 C C . LYS A 1 183 ? -5.459 -15.553 -5.024 1.00 73.50 183 LYS A C 1
ATOM 1487 O O . LYS A 1 183 ? -6.201 -15.114 -4.153 1.00 73.50 183 LYS A O 1
ATOM 1492 N N . PHE A 1 184 ? -5.230 -14.945 -6.177 1.00 71.88 184 PHE A N 1
A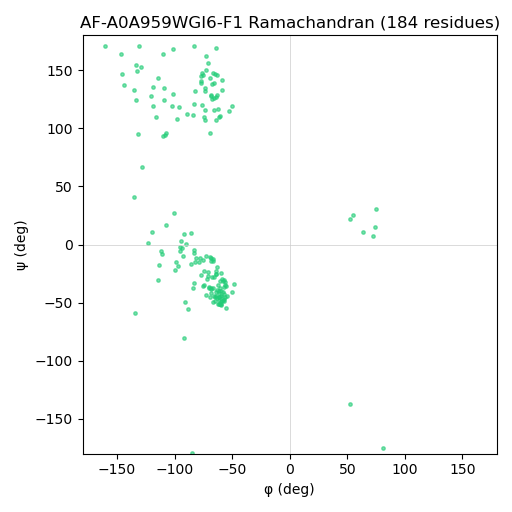TOM 1493 C CA . PHE A 1 184 ? -5.970 -13.769 -6.602 1.00 71.88 184 PHE A CA 1
ATOM 1494 C C . PHE A 1 184 ? -7.277 -14.228 -7.244 1.00 71.88 184 PHE A C 1
ATOM 1496 O O . PHE A 1 184 ? -7.245 -14.976 -8.222 1.00 71.88 184 PHE A O 1
ATOM 1503 N N . ASP A 1 185 ? -8.407 -13.792 -6.696 1.00 63.88 185 ASP A N 1
ATOM 1504 C CA . ASP A 1 185 ? -9.680 -13.861 -7.405 1.00 63.88 185 ASP A CA 1
ATOM 1505 C C . ASP A 1 185 ? -9.654 -12.776 -8.497 1.00 63.88 185 ASP A C 1
ATOM 1507 O O . ASP A 1 185 ? -9.509 -11.589 -8.190 1.00 63.88 185 ASP A O 1
ATOM 1511 N N . VAL A 1 186 ? -9.698 -13.195 -9.768 1.00 49.28 186 VAL A N 1
ATOM 1512 C CA . VAL A 1 186 ? -9.685 -12.324 -10.963 1.00 49.28 186 VAL A CA 1
ATOM 1513 C C . VAL A 1 186 ? -11.028 -12.395 -11.671 1.00 49.28 186 VAL A C 1
ATOM 1515 O O . VAL A 1 186 ? -11.506 -13.533 -11.888 1.00 49.28 186 VAL A O 1
#

Sequence (186 aa):
MSPIKERKHVPDILECLAQLSSDEVPTPPKLANDMLDLLPDEVWRDPDLKWLDPCSKSGVFLREIVKRLLFEGLVEWEPNFKKRREHIFRNMIYGCGITELTGIISRRTVYYSRHAAGEHSVIKFDDDAGNIPFVRAEHDFDSEGRCKVCGAPEDLERGEDRENYAYAFIHDAYPTKELEDMKFDV

Radius of gyration: 18.71 Å; Cα contacts (8 Å, |Δi|>4): 285; chains: 1; bounding box: 56×51×51 Å

Solvent-accessible surface area (backbone atoms only — not comparable to full-atom values): 10822 Å² total; per-residue (Å²): 133,82,81,80,76,77,78,77,85,75,79,54,68,64,53,55,57,52,71,48,98,56,98,65,84,54,73,42,67,67,60,45,48,62,56,59,69,71,53,66,77,65,68,46,56,48,85,86,53,69,46,75,38,65,68,25,44,57,19,52,59,64,36,54,52,48,51,46,35,67,74,57,35,35,38,84,82,38,71,52,62,68,60,39,48,50,46,45,58,72,70,20,47,37,34,21,14,57,36,68,66,25,12,33,42,16,30,32,56,58,36,63,19,62,33,22,45,35,93,67,16,80,59,70,38,97,42,48,46,53,54,33,34,51,51,90,33,68,75,56,64,46,98,85,39,30,18,76,79,80,60,50,50,57,87,56,58,55,61,92,93,41,82,51,71,33,49,18,54,77,51,80,58,30,72,56,84,95,45,67,87,62,81,80,90,127

Foldseek 3Di:
DDDDPDPDDDADVQVVVCVDPDPDRDDGLVVLVVVVVVDDLVVLQDLQAADEALAQQQLSNLLVSLVSNQPPRHCVVDVPSLVSNQSCQQRHYAYEHLDLNRLQNSCCSNQVGSFQCDPSGPHHDPGGSRRYYHFQADFDADPVQAGPQPRDGVVLCDDDVDRSSPRCVRRVNDDDPSCPPPDDDD

Mean predicted aligned error: 6.81 Å